Protein AF-J3M229-F1 (afdb_monomer)

Foldseek 3Di:
DLVQQVPAPDADEAEAEDEPDDDPVVVVCVVPSPHHYDYYYFHNDDPLRSVLVVLVVLQVVVPFDKDADDDPPKDAASVLRVQLRVDPFKAFAKEWEWEADPNRTDTWIWWFDADPVLAGQAIDTHDPDGDGLQDDPDDPPPADDSNRMMGGSLLLYPPRDLNQPCSVVSVVDDPVCSVHCSSSCNDSRSYRRTPSRDRDHRMYDYDDPPPVPPPPPPVPDDDDDDPPPPPPPPDDDDDDDDDDDDDDDDDDDD

Structure (mmCIF, N/CA/C/O backbone):
data_AF-J3M229-F1
#
_entry.id   AF-J3M229-F1
#
loop_
_atom_site.group_PDB
_atom_site.id
_atom_site.type_symbol
_atom_site.label_atom_id
_atom_site.label_alt_id
_atom_site.label_comp_id
_atom_site.label_asym_id
_atom_site.label_entity_id
_atom_site.label_seq_id
_atom_site.pdbx_PDB_ins_code
_atom_site.Cartn_x
_atom_site.Cartn_y
_atom_site.Cartn_z
_atom_site.occupancy
_atom_site.B_iso_or_equiv
_atom_site.auth_seq_id
_atom_site.auth_comp_id
_atom_site.auth_asym_id
_atom_site.auth_atom_id
_atom_site.pdbx_PDB_model_num
ATOM 1 N N . MET A 1 1 ? 13.102 -8.435 1.043 1.00 90.12 1 MET A N 1
ATOM 2 C CA . MET A 1 1 ? 11.646 -8.654 0.884 1.00 90.12 1 MET A CA 1
ATOM 3 C C . MET A 1 1 ? 11.196 -10.110 1.076 1.00 90.12 1 MET A C 1
ATOM 5 O O . MET A 1 1 ? 10.605 -10.397 2.105 1.00 90.12 1 MET A O 1
ATOM 9 N N . ALA A 1 2 ? 11.489 -11.054 0.165 1.00 93.06 2 ALA A N 1
ATOM 10 C CA . ALA A 1 2 ? 10.928 -12.424 0.205 1.00 93.06 2 ALA A CA 1
ATOM 11 C C . ALA A 1 2 ? 11.091 -13.170 1.549 1.00 93.06 2 ALA A C 1
ATOM 13 O O . ALA A 1 2 ? 10.186 -13.866 1.995 1.00 93.06 2 ALA A O 1
ATOM 14 N N . HIS A 1 3 ? 12.237 -13.011 2.221 1.00 93.62 3 HIS A N 1
ATOM 15 C CA . HIS A 1 3 ? 12.458 -13.596 3.547 1.00 93.62 3 HIS A CA 1
ATOM 16 C C . HIS A 1 3 ? 11.467 -13.080 4.596 1.00 93.62 3 HIS A C 1
ATOM 18 O O . HIS A 1 3 ? 10.939 -13.890 5.345 1.00 93.62 3 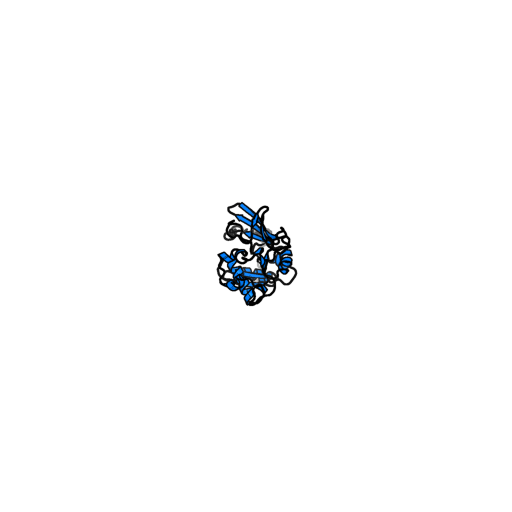HIS A O 1
ATOM 24 N N . THR A 1 4 ? 11.189 -11.776 4.613 1.00 93.31 4 THR A N 1
ATOM 25 C CA . THR A 1 4 ? 10.222 -11.145 5.519 1.00 93.31 4 THR A CA 1
ATOM 26 C C . THR A 1 4 ? 8.806 -11.637 5.247 1.00 93.31 4 THR A C 1
ATOM 28 O O . THR A 1 4 ? 8.103 -12.009 6.176 1.00 93.31 4 THR A O 1
ATOM 31 N N . LEU A 1 5 ? 8.402 -11.712 3.974 1.00 95.25 5 LEU A N 1
ATOM 32 C CA . LEU A 1 5 ? 7.045 -12.128 3.601 1.00 95.25 5 LEU A CA 1
ATOM 33 C C . LEU A 1 5 ? 6.732 -13.582 3.989 1.00 95.25 5 LEU A C 1
ATOM 35 O O . LEU A 1 5 ? 5.580 -13.910 4.236 1.00 95.25 5 LEU A O 1
ATOM 39 N N . ARG A 1 6 ? 7.748 -14.449 4.092 1.00 94.81 6 ARG A N 1
ATOM 40 C CA . ARG A 1 6 ? 7.579 -15.827 4.588 1.00 94.81 6 ARG A CA 1
ATOM 41 C C . ARG A 1 6 ? 7.288 -15.922 6.084 1.00 94.81 6 ARG A C 1
ATOM 43 O O . ARG A 1 6 ? 6.893 -16.989 6.536 1.00 94.81 6 ARG A O 1
ATOM 50 N N . LEU A 1 7 ? 7.544 -14.854 6.836 1.00 95.69 7 LEU A N 1
ATOM 51 C CA . LEU A 1 7 ? 7.271 -14.785 8.272 1.00 95.69 7 LEU A CA 1
ATOM 52 C C . LEU A 1 7 ? 5.855 -14.281 8.569 1.00 95.69 7 LEU A C 1
ATOM 54 O O . LEU A 1 7 ? 5.477 -14.227 9.731 1.00 95.69 7 LEU A O 1
ATOM 58 N N . VAL A 1 8 ? 5.101 -13.866 7.548 1.00 94.88 8 VAL A N 1
ATOM 59 C CA . VAL A 1 8 ? 3.722 -13.410 7.723 1.00 94.88 8 VAL A CA 1
ATOM 60 C C . VAL A 1 8 ? 2.829 -14.618 7.965 1.00 94.88 8 VAL A C 1
ATOM 62 O O . VAL A 1 8 ? 2.809 -15.556 7.165 1.00 94.88 8 VAL A O 1
ATOM 65 N N . ASP A 1 9 ? 2.071 -14.573 9.055 1.00 89.88 9 ASP A N 1
ATOM 66 C CA . ASP A 1 9 ? 1.098 -15.602 9.380 1.00 89.88 9 ASP A CA 1
ATOM 67 C C . ASP A 1 9 ? -0.144 -15.450 8.488 1.00 89.88 9 ASP A C 1
ATOM 69 O O . ASP A 1 9 ? -0.829 -14.430 8.494 1.00 89.88 9 ASP A O 1
ATOM 73 N N . GLY A 1 10 ? -0.446 -16.484 7.700 1.00 89.44 10 GLY A N 1
ATOM 74 C CA . GLY A 1 10 ? -1.636 -16.537 6.848 1.00 89.44 10 GLY A CA 1
ATOM 75 C C . GLY A 1 10 ? -1.353 -16.528 5.340 1.00 89.44 10 GLY A C 1
ATOM 76 O O . GLY A 1 10 ? -0.204 -16.560 4.898 1.00 89.44 10 GLY A O 1
ATOM 77 N N . PRO A 1 11 ? -2.412 -16.567 4.510 1.00 93.19 11 PRO A N 1
ATOM 78 C CA . PRO A 1 11 ? -2.270 -16.609 3.061 1.00 93.19 11 PRO A CA 1
ATOM 79 C C . PRO A 1 11 ? -1.771 -15.263 2.521 1.00 93.19 11 PRO A C 1
ATOM 81 O O . PRO A 1 11 ? -2.469 -14.255 2.589 1.00 93.19 11 PRO A O 1
ATOM 84 N N . LEU A 1 12 ? -0.580 -15.268 1.920 1.00 95.62 12 LEU A N 1
ATOM 85 C CA . LEU A 1 12 ? 0.031 -14.100 1.288 1.00 95.62 12 LEU A CA 1
ATOM 86 C C . LEU A 1 12 ? 0.306 -14.371 -0.193 1.00 95.62 12 LEU A C 1
ATOM 88 O O . LEU A 1 12 ? 0.830 -15.427 -0.551 1.00 95.62 12 LEU A O 1
ATOM 92 N N . THR A 1 13 ? -0.026 -13.401 -1.049 1.00 96.75 13 THR A N 1
ATOM 93 C CA . THR A 1 13 ? 0.339 -13.403 -2.473 1.00 96.75 13 THR A CA 1
ATOM 94 C C . THR A 1 13 ? 1.250 -12.221 -2.763 1.00 96.75 13 THR A C 1
ATOM 96 O O . THR A 1 13 ? 0.851 -11.069 -2.606 1.00 96.75 13 THR A O 1
ATOM 99 N N . TRP A 1 14 ? 2.474 -12.498 -3.205 1.00 96.75 14 TRP A N 1
ATOM 100 C CA . TRP A 1 14 ? 3.437 -11.469 -3.571 1.00 96.75 14 TRP A CA 1
ATOM 101 C C . TRP A 1 14 ? 3.239 -11.042 -5.029 1.00 96.75 14 TRP A C 1
ATOM 103 O O . TRP A 1 14 ? 3.558 -11.781 -5.959 1.00 96.75 14 TRP A O 1
ATOM 113 N N . ILE A 1 15 ? 2.685 -9.851 -5.240 1.00 97.12 15 ILE A N 1
ATOM 114 C CA . ILE A 1 15 ? 2.505 -9.286 -6.580 1.00 97.12 15 ILE A CA 1
ATOM 115 C C . ILE A 1 15 ? 3.758 -8.483 -6.929 1.00 97.12 15 ILE A C 1
ATOM 117 O O . ILE A 1 15 ? 4.052 -7.480 -6.282 1.00 97.12 15 ILE A O 1
ATOM 121 N N . VAL A 1 16 ? 4.494 -8.929 -7.945 1.00 96.25 16 VAL A N 1
ATOM 122 C CA . VAL A 1 16 ? 5.703 -8.259 -8.439 1.00 96.25 16 VAL A CA 1
ATOM 123 C C . VAL A 1 16 ? 5.430 -7.721 -9.833 1.00 96.25 16 VAL A C 1
ATOM 125 O O . VAL A 1 16 ? 5.070 -8.481 -10.737 1.00 96.25 16 VAL A O 1
ATOM 128 N N . VAL A 1 17 ? 5.599 -6.408 -9.990 1.00 95.38 17 VAL A N 1
ATOM 129 C CA . VAL A 1 17 ? 5.393 -5.697 -11.254 1.00 95.38 17 VAL A CA 1
ATOM 130 C C . VAL A 1 17 ? 6.734 -5.220 -11.781 1.00 95.38 17 VAL A C 1
ATOM 132 O O . VAL A 1 17 ? 7.376 -4.390 -11.146 1.00 95.38 17 VAL A O 1
ATOM 135 N N . GLU A 1 18 ? 7.141 -5.731 -12.937 1.00 93.62 18 GLU A N 1
ATOM 136 C CA . GLU A 1 18 ? 8.303 -5.214 -13.663 1.00 93.62 18 GLU A CA 1
ATOM 137 C C . GLU A 1 18 ? 7.854 -4.249 -14.766 1.00 93.62 18 GLU A C 1
ATOM 139 O O . GLU A 1 18 ? 6.810 -4.489 -15.382 1.00 93.62 18 GLU A O 1
ATOM 144 N N . PRO A 1 19 ? 8.603 -3.168 -15.038 1.00 92.88 19 PRO A N 1
ATOM 145 C CA . PRO A 1 19 ? 8.343 -2.324 -16.196 1.00 92.88 19 PRO A CA 1
ATOM 146 C C . PRO A 1 19 ? 8.620 -3.099 -17.490 1.00 92.88 19 PRO A C 1
ATOM 148 O O . PRO A 1 19 ? 9.564 -3.882 -17.557 1.00 92.88 19 PRO A O 1
ATOM 151 N N . GLU A 1 20 ? 7.797 -2.859 -18.512 1.00 91.38 20 GLU A N 1
ATOM 152 C CA . GLU A 1 20 ? 7.882 -3.407 -19.877 1.00 91.38 20 GLU A CA 1
ATOM 153 C C . GLU A 1 20 ? 7.673 -4.917 -20.007 1.00 91.38 20 GLU A C 1
ATOM 155 O O . GLU A 1 20 ? 6.753 -5.371 -20.693 1.00 91.38 20 GLU A O 1
ATOM 160 N N . HIS A 1 21 ? 8.537 -5.711 -19.381 1.00 92.75 21 HIS A N 1
ATOM 161 C CA . HIS A 1 21 ? 8.602 -7.151 -19.568 1.00 92.75 21 HIS A CA 1
ATOM 162 C C . HIS A 1 21 ? 9.102 -7.874 -18.315 1.00 92.75 21 HIS A C 1
ATOM 164 O O . HIS A 1 21 ? 9.844 -7.335 -17.498 1.00 92.75 21 HIS A O 1
ATOM 170 N N . ARG A 1 22 ? 8.736 -9.152 -18.200 1.00 95.31 22 ARG A N 1
ATOM 171 C CA . ARG A 1 22 ? 9.220 -10.037 -17.134 1.00 95.31 22 ARG A CA 1
ATOM 172 C C . ARG A 1 22 ? 10.661 -10.455 -17.413 1.00 95.31 22 ARG A C 1
ATOM 174 O O . ARG A 1 22 ? 10.928 -10.977 -18.495 1.00 95.31 22 ARG A O 1
ATOM 181 N N . THR A 1 23 ? 11.557 -10.288 -16.447 1.00 95.25 23 THR A N 1
ATOM 182 C CA . THR A 1 23 ? 12.953 -10.725 -16.574 1.00 95.25 23 THR A CA 1
ATOM 183 C C . THR A 1 23 ? 13.173 -12.112 -15.974 1.00 95.25 23 THR A C 1
ATOM 185 O O . THR A 1 23 ? 12.558 -12.497 -14.972 1.00 95.25 23 THR A O 1
ATOM 188 N N . ASP A 1 24 ? 14.114 -12.865 -16.551 1.00 96.06 24 ASP A N 1
ATOM 189 C CA . ASP A 1 24 ? 14.523 -14.173 -16.023 1.00 96.06 24 ASP A CA 1
ATOM 190 C C . ASP A 1 24 ? 15.131 -14.058 -14.619 1.00 96.06 24 ASP A C 1
ATOM 192 O O . ASP A 1 24 ? 14.981 -14.960 -13.794 1.00 96.06 24 ASP A O 1
ATOM 196 N N . ALA A 1 25 ? 15.794 -12.935 -14.320 1.00 94.56 25 ALA A N 1
ATOM 197 C CA . ALA A 1 25 ? 16.384 -12.676 -13.012 1.00 94.56 25 ALA A CA 1
ATOM 198 C C . ALA A 1 25 ? 15.309 -12.610 -11.916 1.00 94.56 25 ALA A C 1
ATOM 200 O O . ALA A 1 25 ? 15.405 -13.326 -10.912 1.00 94.56 25 ALA A O 1
ATOM 201 N N . VAL A 1 26 ? 14.256 -11.814 -12.128 1.00 94.56 26 VAL A N 1
ATOM 202 C CA . VAL A 1 26 ? 13.138 -11.699 -11.181 1.00 94.56 26 VAL A CA 1
ATOM 203 C C . VAL A 1 26 ? 12.339 -12.999 -11.122 1.00 94.56 26 VAL A C 1
ATOM 205 O O . VAL A 1 26 ? 12.050 -13.483 -10.025 1.00 94.56 26 VAL A O 1
ATOM 208 N N . ALA A 1 27 ? 12.073 -13.646 -12.262 1.00 96.06 27 ALA A N 1
ATOM 209 C CA . ALA A 1 27 ? 11.403 -14.950 -12.296 1.00 96.06 27 ALA A CA 1
ATOM 210 C C . ALA A 1 27 ? 12.176 -16.031 -11.507 1.00 96.06 27 ALA A C 1
ATOM 212 O O . ALA A 1 27 ? 11.588 -16.839 -10.776 1.00 96.06 27 ALA A O 1
ATOM 213 N N . ALA A 1 28 ? 13.509 -16.025 -11.584 1.00 96.25 28 ALA A N 1
ATOM 214 C CA . ALA A 1 28 ? 14.362 -16.933 -10.824 1.00 96.25 28 ALA A CA 1
ATOM 215 C C . ALA A 1 28 ? 14.324 -16.650 -9.310 1.00 96.25 28 ALA A C 1
ATOM 217 O O . ALA A 1 28 ? 14.376 -17.584 -8.509 1.00 96.25 28 ALA A O 1
ATOM 218 N N . VAL A 1 29 ? 14.216 -15.385 -8.890 1.00 95.56 29 VAL A N 1
ATOM 219 C CA . VAL A 1 29 ? 14.027 -15.032 -7.470 1.00 95.56 29 VAL A CA 1
ATOM 220 C C . VAL A 1 29 ? 12.650 -15.480 -6.979 1.00 95.56 29 VAL A C 1
ATOM 222 O O . VAL A 1 29 ? 12.562 -16.141 -5.943 1.00 95.56 29 VAL A O 1
ATOM 225 N N . LEU A 1 30 ? 11.593 -15.182 -7.737 1.00 96.69 30 LEU A N 1
ATOM 226 C CA . LEU A 1 30 ? 10.213 -15.540 -7.404 1.00 96.69 30 LEU A CA 1
ATOM 227 C C . LEU A 1 30 ? 10.028 -17.056 -7.276 1.00 96.69 30 LEU A C 1
ATOM 229 O O . LEU A 1 30 ? 9.513 -17.528 -6.263 1.00 96.69 30 LEU A O 1
ATOM 233 N N . SER A 1 31 ? 10.535 -17.833 -8.235 1.00 96.00 31 SER A N 1
ATOM 234 C CA . SER A 1 31 ? 10.449 -19.303 -8.211 1.00 96.00 31 SER A CA 1
ATOM 235 C C . SER A 1 31 ? 11.159 -19.949 -7.014 1.00 96.00 31 SER A C 1
ATOM 237 O O . SER A 1 31 ? 10.725 -20.995 -6.535 1.00 96.00 31 SER A O 1
ATOM 239 N N . ARG A 1 32 ? 12.215 -19.320 -6.482 1.00 96.12 32 ARG A N 1
ATOM 240 C CA . ARG A 1 32 ? 12.939 -19.785 -5.282 1.00 96.12 32 ARG A CA 1
ATOM 241 C C . ARG A 1 32 ? 12.418 -19.183 -3.975 1.00 96.12 32 ARG A C 1
ATOM 243 O O . ARG A 1 32 ? 12.917 -19.533 -2.906 1.00 96.12 32 ARG A O 1
ATOM 250 N N . SER A 1 33 ? 11.449 -18.270 -4.040 1.00 94.69 33 SER A N 1
ATOM 251 C CA . SER A 1 33 ? 10.963 -17.531 -2.870 1.00 94.69 33 SER A CA 1
ATOM 252 C C . SER A 1 33 ? 10.112 -18.373 -1.919 1.00 94.69 33 SER A C 1
ATOM 254 O O . SER A 1 33 ? 9.964 -17.980 -0.766 1.00 94.69 33 SER A O 1
ATOM 256 N N . SER A 1 34 ? 9.567 -19.500 -2.403 1.00 93.31 34 SER A N 1
ATOM 257 C CA . SER A 1 34 ? 8.569 -20.337 -1.718 1.00 93.31 34 SER A CA 1
ATOM 258 C C . SER A 1 34 ? 7.301 -19.593 -1.262 1.00 93.31 34 SER A C 1
ATOM 260 O O . SER A 1 34 ? 6.588 -20.064 -0.381 1.00 93.31 34 SER A O 1
ATOM 262 N N . LEU A 1 35 ? 6.998 -18.455 -1.895 1.00 95.75 35 LEU A N 1
ATOM 263 C CA . LEU A 1 35 ? 5.765 -17.688 -1.723 1.00 95.75 35 LEU A CA 1
ATOM 264 C C . LEU A 1 35 ? 4.811 -17.948 -2.893 1.00 95.75 35 LEU A C 1
ATOM 266 O O . LEU A 1 35 ? 5.256 -18.224 -4.008 1.00 95.75 35 LEU A O 1
ATOM 270 N N . ASN A 1 36 ? 3.506 -17.780 -2.672 1.00 96.25 36 ASN A N 1
ATOM 271 C CA . ASN A 1 36 ? 2.592 -17.566 -3.793 1.00 96.25 36 ASN A CA 1
ATOM 272 C C . ASN A 1 36 ? 2.902 -16.195 -4.392 1.00 96.25 36 ASN A C 1
ATOM 274 O O . ASN A 1 36 ? 3.044 -15.220 -3.653 1.00 96.25 36 ASN A O 1
ATOM 278 N N . PHE A 1 37 ? 3.007 -16.105 -5.714 1.00 97.06 37 PHE A N 1
ATOM 279 C CA . PHE A 1 37 ? 3.318 -14.845 -6.375 1.00 97.06 37 PHE A CA 1
ATOM 280 C C . PHE A 1 37 ? 2.531 -14.662 -7.667 1.00 97.06 37 PHE A C 1
ATOM 282 O O . PHE A 1 37 ? 2.162 -15.622 -8.342 1.00 97.06 37 PHE A O 1
ATOM 289 N N . VAL A 1 38 ? 2.320 -13.399 -8.022 1.00 96.56 38 VAL A N 1
ATOM 290 C CA . VAL A 1 38 ? 1.812 -12.977 -9.325 1.00 96.56 38 VAL A CA 1
ATOM 291 C C . VAL A 1 38 ? 2.876 -12.086 -9.940 1.00 96.56 38 VAL A C 1
ATOM 293 O O . VAL A 1 38 ? 3.158 -10.999 -9.446 1.00 96.56 38 VAL A O 1
ATOM 296 N N . HIS A 1 39 ? 3.493 -12.568 -11.012 1.00 96.81 39 HIS A N 1
ATOM 297 C CA . HIS A 1 39 ? 4.496 -11.817 -11.754 1.00 96.81 39 HIS A CA 1
ATOM 298 C C . HIS A 1 39 ? 3.811 -11.120 -12.925 1.00 96.81 39 HIS A C 1
ATOM 300 O O . HIS A 1 39 ? 3.262 -11.796 -13.794 1.00 96.81 39 HIS A O 1
ATOM 306 N N . ILE A 1 40 ? 3.801 -9.793 -12.977 1.00 95.50 40 ILE A N 1
ATOM 307 C CA . ILE A 1 40 ? 3.154 -9.021 -14.050 1.00 95.50 40 ILE A CA 1
ATOM 308 C C . ILE A 1 40 ? 4.142 -8.059 -14.704 1.00 95.50 40 ILE A C 1
ATOM 310 O O . ILE A 1 40 ? 5.017 -7.509 -14.046 1.00 95.50 40 ILE A O 1
ATOM 314 N N . ALA A 1 41 ? 4.008 -7.905 -16.019 1.00 94.31 41 ALA A N 1
ATOM 315 C CA . ALA A 1 41 ? 4.705 -6.874 -16.775 1.00 94.31 41 ALA A CA 1
ATOM 316 C C . ALA A 1 41 ? 3.771 -5.668 -16.890 1.00 94.31 41 ALA A C 1
ATOM 318 O O . ALA A 1 41 ? 2.633 -5.813 -17.341 1.00 94.31 41 ALA A O 1
ATOM 319 N N . GLY A 1 42 ? 4.242 -4.514 -16.435 1.00 89.19 42 GLY A N 1
ATOM 320 C CA . GLY A 1 42 ? 3.535 -3.246 -16.495 1.00 89.19 42 GLY A CA 1
ATOM 321 C C . GLY A 1 42 ? 4.010 -2.363 -17.652 1.00 89.19 42 GLY A C 1
ATOM 322 O O . GLY A 1 42 ? 4.927 -2.719 -18.389 1.00 89.19 42 GLY A O 1
ATOM 323 N N . PRO A 1 43 ? 3.391 -1.188 -17.829 1.00 86.44 43 PRO A N 1
ATOM 324 C CA . PRO A 1 43 ? 3.847 -0.205 -18.808 1.00 86.44 43 PRO A CA 1
ATOM 325 C C . PRO A 1 43 ? 5.244 0.336 -18.460 1.00 86.44 43 PRO A C 1
ATOM 327 O O . PRO A 1 43 ? 5.560 0.480 -17.278 1.00 86.44 43 PRO A O 1
ATOM 330 N N . GLU A 1 44 ? 6.038 0.701 -19.474 1.00 79.25 44 GLU A N 1
ATOM 331 C CA . GLU A 1 44 ? 7.256 1.513 -19.307 1.00 79.25 44 GLU A CA 1
ATOM 332 C C . GLU A 1 44 ? 6.864 2.835 -18.635 1.00 79.25 44 GLU A C 1
ATOM 334 O O . GLU A 1 44 ? 6.222 3.695 -19.244 1.00 79.25 44 GLU A O 1
ATOM 339 N N . SER A 1 45 ? 7.083 2.941 -17.325 1.00 74.44 45 SER A N 1
ATOM 340 C CA . SER A 1 45 ? 6.593 4.070 -16.537 1.00 74.44 45 SER A CA 1
ATOM 341 C C . SER A 1 45 ? 7.167 4.082 -15.124 1.00 74.44 45 SER A C 1
ATOM 343 O O . SER A 1 45 ? 7.809 3.129 -14.684 1.00 74.44 45 SER A O 1
ATOM 345 N N . SER A 1 46 ? 6.908 5.175 -14.407 1.00 84.06 46 SER A N 1
ATOM 346 C CA . SER A 1 46 ? 7.273 5.353 -13.003 1.00 84.06 46 SER A CA 1
ATOM 347 C C . SER A 1 46 ? 6.726 4.245 -12.087 1.00 84.06 46 SER A C 1
ATOM 349 O O . SER A 1 46 ? 5.685 3.635 -12.352 1.00 84.06 46 SER A O 1
ATOM 351 N N . THR A 1 47 ? 7.366 4.044 -10.929 1.00 85.50 47 THR A N 1
ATOM 352 C CA . THR A 1 47 ? 6.892 3.120 -9.878 1.00 85.50 47 THR A CA 1
ATOM 353 C C . THR A 1 47 ? 5.435 3.391 -9.490 1.00 85.50 47 THR A C 1
ATOM 355 O O . THR A 1 47 ? 4.659 2.463 -9.272 1.00 85.50 47 THR A O 1
ATOM 358 N N . ALA A 1 48 ? 5.027 4.663 -9.477 1.00 84.50 48 ALA A N 1
ATOM 359 C CA . ALA A 1 48 ? 3.650 5.085 -9.238 1.00 84.50 48 ALA A CA 1
ATOM 360 C C . ALA A 1 48 ? 2.652 4.435 -10.216 1.00 84.50 48 ALA A C 1
ATOM 362 O O . ALA A 1 48 ? 1.617 3.901 -9.805 1.00 84.50 48 ALA A O 1
ATOM 363 N N . ARG A 1 49 ? 2.988 4.385 -11.507 1.00 85.75 49 ARG A N 1
ATOM 364 C CA . ARG A 1 49 ? 2.155 3.731 -12.525 1.00 85.75 49 ARG A CA 1
ATOM 365 C C . ARG A 1 49 ? 2.170 2.222 -12.452 1.00 85.75 49 ARG A C 1
ATOM 367 O O . ARG A 1 49 ? 1.128 1.614 -12.700 1.00 85.75 49 ARG A O 1
ATOM 374 N N . LEU A 1 50 ? 3.293 1.620 -12.072 1.00 91.19 50 LEU A N 1
ATOM 375 C CA . LEU A 1 50 ? 3.347 0.183 -11.806 1.00 91.19 50 LEU A CA 1
ATOM 376 C C . LEU A 1 50 ? 2.406 -0.195 -10.650 1.00 91.19 50 LEU A C 1
ATOM 378 O O . LEU A 1 50 ? 1.667 -1.174 -10.771 1.00 91.19 50 LEU A O 1
ATOM 382 N N . ARG A 1 51 ? 2.326 0.626 -9.588 1.00 91.88 51 ARG A N 1
ATOM 383 C CA . ARG A 1 51 ? 1.345 0.439 -8.497 1.00 91.88 51 ARG A CA 1
ATOM 384 C C . ARG A 1 51 ? -0.096 0.539 -9.001 1.00 91.88 51 ARG A C 1
ATOM 386 O O . ARG A 1 51 ? -0.908 -0.332 -8.694 1.00 91.88 51 ARG A O 1
ATOM 393 N N . MET A 1 52 ? -0.419 1.544 -9.820 1.00 91.88 52 MET A N 1
ATOM 394 C CA . MET A 1 52 ? -1.767 1.665 -10.405 1.00 91.88 52 MET A CA 1
ATOM 395 C C . MET A 1 52 ? -2.097 0.488 -11.326 1.00 91.88 52 MET A C 1
ATOM 397 O O . MET A 1 52 ? -3.212 -0.033 -11.300 1.00 91.88 52 MET A O 1
ATOM 401 N N . HIS A 1 53 ? -1.124 0.024 -12.110 1.00 92.94 53 HIS A N 1
ATOM 402 C CA . HIS A 1 53 ? -1.273 -1.160 -12.948 1.00 92.94 53 HIS A CA 1
ATOM 403 C C . HIS A 1 53 ? -1.560 -2.417 -12.111 1.00 92.94 53 HIS A C 1
ATOM 405 O O . HIS A 1 53 ? -2.486 -3.159 -12.443 1.00 92.94 53 HIS A O 1
ATOM 411 N N . ALA A 1 54 ? -0.863 -2.606 -10.985 1.00 95.06 54 ALA A N 1
ATOM 412 C CA . ALA A 1 54 ? -1.145 -3.694 -10.048 1.00 95.06 54 ALA A CA 1
ATOM 413 C C . ALA A 1 54 ? -2.589 -3.641 -9.524 1.00 95.06 54 ALA A C 1
ATOM 415 O O . ALA A 1 54 ? -3.299 -4.644 -9.574 1.00 95.06 54 ALA A O 1
ATOM 416 N N . LEU A 1 55 ? -3.059 -2.468 -9.084 1.00 94.75 55 LEU A N 1
ATOM 417 C CA . LEU A 1 55 ? -4.430 -2.293 -8.588 1.00 94.75 55 LEU A CA 1
ATOM 418 C C . LEU A 1 55 ? -5.488 -2.589 -9.659 1.00 94.75 55 LEU A C 1
ATOM 420 O O . LEU A 1 55 ? -6.524 -3.187 -9.358 1.00 94.75 55 LEU A O 1
ATOM 424 N N . ARG A 1 56 ? -5.226 -2.224 -10.920 1.00 92.94 56 ARG A N 1
ATOM 425 C CA . ARG A 1 56 ? -6.105 -2.565 -12.052 1.00 92.94 56 ARG A CA 1
ATOM 426 C C . ARG A 1 56 ? -6.172 -4.073 -12.280 1.00 92.94 56 ARG A C 1
ATOM 428 O O . ARG A 1 56 ? -7.265 -4.590 -12.508 1.00 92.94 56 ARG A O 1
ATOM 435 N N . GLU A 1 57 ? -5.046 -4.778 -12.192 1.00 94.44 57 GLU A N 1
ATOM 436 C CA . GLU A 1 57 ? -5.011 -6.240 -12.326 1.00 94.44 57 GLU A CA 1
ATOM 437 C C . GLU A 1 57 ? -5.702 -6.945 -11.147 1.00 94.44 57 GLU A C 1
ATOM 439 O O . GLU A 1 57 ? -6.508 -7.848 -11.377 1.00 94.44 57 GLU A O 1
ATOM 444 N N . ILE A 1 58 ? -5.510 -6.465 -9.911 1.00 95.56 58 ILE A N 1
ATOM 445 C CA . ILE A 1 58 ? -6.241 -6.927 -8.713 1.00 95.56 58 ILE A CA 1
ATOM 446 C C . ILE A 1 58 ? -7.754 -6.772 -8.913 1.00 95.56 58 ILE A C 1
ATOM 448 O O . ILE A 1 58 ? -8.512 -7.726 -8.710 1.00 95.56 58 ILE A O 1
ATOM 452 N N . ARG A 1 59 ? -8.199 -5.594 -9.379 1.00 93.62 59 ARG A N 1
ATOM 453 C CA . ARG A 1 59 ? -9.609 -5.307 -9.694 1.00 93.62 59 ARG A CA 1
ATOM 454 C C . ARG A 1 59 ? -10.152 -6.251 -10.765 1.00 93.62 59 ARG A C 1
ATOM 456 O O . ARG A 1 59 ? -11.222 -6.832 -10.594 1.00 93.62 59 ARG A O 1
ATOM 463 N N . LYS A 1 60 ? -9.424 -6.402 -11.871 1.00 93.44 60 LYS A N 1
ATOM 464 C CA . LYS A 1 60 ? -9.817 -7.223 -13.026 1.00 93.44 60 LYS A CA 1
ATOM 465 C C . LYS A 1 60 ? -9.964 -8.697 -12.660 1.00 93.44 60 LYS A C 1
ATOM 467 O O . LYS A 1 60 ? -10.909 -9.342 -13.106 1.00 93.44 60 LYS A O 1
ATOM 472 N N . GLN A 1 61 ? -9.053 -9.213 -11.841 1.00 94.06 61 GLN A N 1
ATOM 473 C CA . GLN A 1 61 ? -9.062 -10.603 -11.387 1.00 94.06 61 GLN A CA 1
ATOM 474 C C . GLN A 1 61 ? -9.986 -10.830 -10.181 1.00 94.06 61 GLN A C 1
ATOM 476 O O . GLN A 1 61 ? -10.167 -11.974 -9.774 1.00 94.06 61 GLN A O 1
ATOM 481 N N . LYS A 1 62 ? -10.589 -9.763 -9.629 1.00 93.94 62 LYS A N 1
ATOM 482 C CA . LYS A 1 62 ? -11.393 -9.786 -8.396 1.00 93.94 62 LYS A CA 1
ATOM 483 C C . LYS A 1 62 ? -10.672 -10.505 -7.258 1.00 93.94 62 LYS A C 1
ATOM 485 O O . LYS A 1 62 ? -11.251 -11.344 -6.570 1.00 93.94 62 LYS A O 1
ATOM 490 N N . MET A 1 63 ? -9.390 -10.193 -7.093 1.00 95.25 63 MET A N 1
ATOM 491 C CA . MET A 1 63 ? -8.617 -10.732 -5.981 1.00 95.25 63 MET A CA 1
ATOM 492 C C . MET A 1 63 ? -9.208 -10.215 -4.668 1.00 95.25 63 MET A C 1
ATOM 494 O O . MET A 1 63 ? -9.628 -9.058 -4.590 1.00 95.25 63 MET A O 1
ATOM 498 N N . ASP A 1 64 ? -9.251 -11.090 -3.668 1.00 94.50 64 ASP A N 1
ATOM 499 C CA . ASP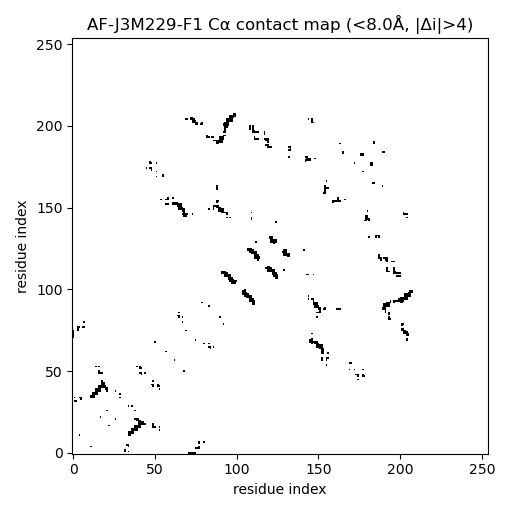 A 1 64 ? -9.764 -10.798 -2.333 1.00 94.50 64 ASP A CA 1
ATOM 500 C C . ASP A 1 64 ? -8.613 -10.689 -1.324 1.00 94.50 64 ASP A C 1
ATOM 502 O O . ASP A 1 64 ? -7.559 -11.305 -1.504 1.00 94.50 64 ASP A O 1
ATOM 506 N N . GLY A 1 65 ? -8.825 -9.902 -0.271 1.00 94.88 65 GLY A N 1
ATOM 507 C CA . GLY A 1 65 ? -7.846 -9.622 0.776 1.00 94.88 65 GLY A CA 1
ATOM 508 C C . GLY A 1 65 ? -7.438 -8.151 0.857 1.00 94.88 65 GLY A C 1
ATOM 509 O O . GLY A 1 65 ? -8.147 -7.250 0.405 1.00 94.88 65 GLY A O 1
ATOM 510 N N . VAL A 1 66 ? -6.276 -7.909 1.462 1.00 96.50 66 VAL A N 1
ATOM 511 C CA . VAL A 1 66 ? -5.749 -6.565 1.723 1.00 96.50 66 VAL A CA 1
ATOM 512 C C . VAL A 1 66 ? -4.456 -6.336 0.948 1.00 96.50 66 VAL A C 1
ATOM 514 O O . VAL A 1 66 ? -3.579 -7.197 0.901 1.00 96.50 66 VAL A O 1
ATOM 517 N N . VAL A 1 67 ? -4.342 -5.157 0.342 1.00 96.94 67 VAL A N 1
ATOM 518 C CA . VAL A 1 67 ? -3.186 -4.705 -0.429 1.00 96.94 67 VAL A CA 1
ATOM 519 C C . VAL A 1 67 ? -2.310 -3.823 0.452 1.00 96.94 67 VAL A C 1
ATOM 521 O O . VAL A 1 67 ? -2.744 -2.765 0.911 1.00 96.94 67 VAL A O 1
ATOM 524 N N . VAL A 1 68 ? -1.067 -4.259 0.644 1.00 96.44 68 VAL A N 1
ATOM 525 C CA . VAL A 1 68 ? 0.019 -3.492 1.264 1.00 96.44 68 VAL A CA 1
ATOM 526 C C . VAL A 1 68 ? 1.033 -3.169 0.172 1.00 96.44 68 VAL A C 1
ATOM 528 O O . VAL A 1 68 ? 1.462 -4.069 -0.553 1.00 96.44 68 VAL A O 1
ATOM 531 N N . PHE A 1 69 ? 1.412 -1.900 0.036 1.00 95.38 69 PHE A N 1
ATOM 532 C CA . PHE A 1 69 ? 2.429 -1.492 -0.933 1.00 95.38 69 PHE A CA 1
ATOM 533 C C . PHE A 1 69 ? 3.812 -1.556 -0.296 1.00 95.38 69 PHE A C 1
ATOM 535 O O . PHE A 1 69 ? 4.006 -1.143 0.843 1.00 95.38 69 PHE A O 1
ATOM 542 N N . ALA A 1 70 ? 4.782 -2.061 -1.045 1.00 93.00 70 ALA A N 1
ATOM 543 C CA . ALA A 1 70 ? 6.166 -2.103 -0.615 1.00 93.00 70 ALA A CA 1
ATOM 544 C C . ALA A 1 70 ? 7.069 -1.946 -1.831 1.00 93.00 70 ALA A C 1
ATOM 546 O O . ALA A 1 70 ? 6.886 -2.635 -2.837 1.00 93.00 70 ALA A O 1
ATOM 547 N N . ASP A 1 71 ? 8.045 -1.058 -1.709 1.00 87.25 71 ASP A N 1
ATOM 548 C CA . ASP A 1 71 ? 9.082 -0.890 -2.715 1.00 87.25 71 ASP A CA 1
ATOM 549 C C . ASP A 1 71 ? 10.184 -1.929 -2.502 1.00 87.25 71 ASP A C 1
ATOM 551 O O . ASP A 1 71 ? 10.247 -2.602 -1.468 1.00 87.25 71 ASP A O 1
ATOM 555 N N . GLU A 1 72 ? 11.065 -2.083 -3.488 1.00 83.31 72 GLU A N 1
ATOM 556 C CA . GLU A 1 72 ? 12.118 -3.106 -3.468 1.00 83.31 72 GLU A CA 1
ATOM 557 C C . GLU A 1 72 ? 12.992 -3.034 -2.203 1.00 83.31 72 GLU A C 1
ATOM 559 O O . GLU A 1 72 ? 13.357 -4.062 -1.622 1.00 83.31 72 GLU A O 1
ATOM 564 N N . ASN A 1 73 ? 13.269 -1.812 -1.750 1.00 83.94 73 ASN A N 1
ATOM 565 C CA . ASN A 1 73 ? 14.107 -1.488 -0.601 1.00 83.94 73 ASN A CA 1
ATOM 566 C C . ASN A 1 73 ? 13.317 -1.254 0.702 1.00 83.94 73 ASN A C 1
ATOM 568 O O . ASN A 1 73 ? 13.914 -0.898 1.718 1.00 83.94 73 ASN A O 1
ATOM 572 N N . SER A 1 74 ? 11.995 -1.456 0.701 1.00 89.62 74 SER A N 1
ATOM 573 C CA . SER A 1 74 ? 11.182 -1.256 1.902 1.00 89.62 74 SER A CA 1
ATOM 574 C C . SER A 1 74 ? 11.490 -2.299 2.979 1.00 89.62 74 SER A C 1
ATOM 576 O O . SER A 1 74 ? 11.658 -3.494 2.703 1.00 89.62 74 SER A O 1
ATOM 578 N N . ILE A 1 75 ? 11.501 -1.856 4.235 1.00 92.06 75 ILE A N 1
ATOM 579 C CA . ILE A 1 75 ? 11.607 -2.725 5.412 1.00 92.06 75 ILE A CA 1
ATOM 580 C C . ILE A 1 75 ? 10.211 -2.845 6.015 1.00 92.06 75 ILE A C 1
ATOM 582 O O . ILE A 1 75 ? 9.604 -1.837 6.360 1.00 92.06 75 ILE A O 1
ATOM 586 N N . LEU A 1 76 ? 9.692 -4.065 6.151 1.00 94.06 76 LEU A N 1
ATOM 587 C CA . LEU A 1 76 ? 8.340 -4.311 6.659 1.00 94.06 76 LEU A CA 1
ATOM 588 C C . LEU A 1 76 ? 8.401 -5.062 7.985 1.00 94.06 76 LEU A C 1
ATOM 590 O O . LEU A 1 76 ? 9.134 -6.047 8.109 1.00 94.06 76 LEU A O 1
ATOM 594 N N . ARG A 1 77 ? 7.600 -4.624 8.955 1.00 95.00 77 ARG A N 1
ATOM 595 C CA . ARG A 1 77 ? 7.311 -5.397 10.163 1.00 95.00 77 ARG A CA 1
ATOM 596 C C . ARG A 1 77 ? 6.196 -6.396 9.894 1.00 95.00 77 ARG A C 1
ATOM 598 O O . ARG A 1 77 ? 5.291 -6.104 9.120 1.00 95.00 77 ARG A O 1
ATOM 605 N N . THR A 1 78 ? 6.223 -7.558 10.539 1.00 94.69 78 THR A N 1
ATOM 606 C CA . THR A 1 78 ? 5.135 -8.539 10.395 1.00 94.69 78 THR A CA 1
ATOM 607 C C . THR A 1 78 ? 3.823 -8.006 10.973 1.00 94.69 78 THR A C 1
ATOM 609 O O . THR A 1 78 ? 2.770 -8.234 10.390 1.00 94.69 78 THR A O 1
ATOM 612 N N . GLU A 1 79 ? 3.891 -7.176 12.020 1.00 94.75 79 GLU A N 1
ATOM 613 C CA . GLU A 1 79 ? 2.720 -6.538 12.636 1.00 94.75 79 GLU A CA 1
ATOM 614 C C . GLU A 1 79 ? 1.972 -5.594 11.678 1.00 94.75 79 GLU A C 1
ATOM 616 O O . GLU A 1 79 ? 0.784 -5.339 11.863 1.00 94.75 79 GLU A O 1
ATOM 621 N N . LEU A 1 80 ? 2.634 -5.099 10.621 1.00 95.75 80 LEU A N 1
ATOM 622 C CA . LEU A 1 80 ? 1.971 -4.345 9.553 1.00 95.75 80 LEU A CA 1
ATOM 623 C C . LEU A 1 80 ? 0.834 -5.150 8.927 1.00 95.75 80 LEU A C 1
ATOM 625 O O . LEU A 1 80 ? -0.226 -4.599 8.644 1.00 95.75 80 LEU A O 1
ATOM 629 N N . PHE A 1 81 ? 1.062 -6.442 8.692 1.00 96.00 81 PHE A N 1
ATOM 630 C CA . PHE A 1 81 ? 0.098 -7.300 8.019 1.00 96.00 81 PHE A CA 1
ATOM 631 C C . PHE A 1 81 ? -1.105 -7.570 8.924 1.00 96.00 81 PHE A C 1
ATOM 633 O O . PHE A 1 81 ? -2.231 -7.522 8.435 1.00 96.00 81 PHE A O 1
ATOM 640 N N . ASP A 1 82 ? -0.888 -7.737 10.230 1.00 94.69 82 ASP A N 1
ATOM 641 C CA . ASP A 1 82 ? -1.958 -7.898 11.223 1.00 94.69 82 ASP A CA 1
ATOM 642 C C . ASP A 1 82 ? -2.832 -6.642 11.340 1.00 94.69 82 ASP A C 1
ATOM 644 O O . ASP A 1 82 ? -4.062 -6.725 11.387 1.00 94.69 82 ASP A O 1
ATOM 648 N N . GLU A 1 83 ? -2.211 -5.458 11.358 1.00 95.62 83 GLU A N 1
ATOM 649 C CA . GLU A 1 83 ? -2.937 -4.184 11.358 1.00 95.62 83 GLU A CA 1
ATOM 650 C C . GLU A 1 83 ? -3.685 -3.959 10.041 1.00 95.62 83 GLU A C 1
ATOM 652 O O . GLU A 1 83 ? -4.849 -3.553 10.056 1.00 95.62 83 GLU A O 1
ATOM 657 N N . ALA A 1 84 ? -3.056 -4.277 8.907 1.00 95.88 84 ALA A N 1
ATOM 658 C CA . ALA A 1 84 ? -3.648 -4.133 7.583 1.00 95.88 84 ALA A CA 1
ATOM 659 C C . ALA A 1 84 ? -4.944 -4.946 7.437 1.00 95.88 84 ALA A C 1
ATOM 661 O O . ALA A 1 84 ? -5.901 -4.443 6.853 1.00 95.88 84 ALA A O 1
ATOM 662 N N . GLN A 1 85 ? -5.033 -6.147 8.026 1.00 95.25 85 GLN A N 1
ATOM 663 C CA . GLN A 1 85 ? -6.256 -6.970 7.984 1.00 95.25 85 GLN A CA 1
ATOM 664 C C . GLN A 1 85 ? -7.497 -6.287 8.583 1.00 95.25 85 GLN A C 1
ATOM 666 O O . GLN A 1 85 ? -8.621 -6.700 8.300 1.00 95.25 85 GLN A O 1
ATOM 671 N N . LYS A 1 86 ? -7.331 -5.250 9.413 1.00 95.25 86 LYS A N 1
ATOM 672 C CA . LYS A 1 86 ? -8.450 -4.558 10.074 1.00 95.25 86 LYS A CA 1
ATOM 673 C C . LYS A 1 86 ? -9.159 -3.551 9.163 1.00 95.25 86 LYS A C 1
ATOM 675 O O . LYS A 1 86 ? -10.234 -3.073 9.524 1.00 95.25 86 LYS A O 1
ATOM 680 N N . VAL A 1 87 ? -8.568 -3.216 8.015 1.00 94.44 87 VAL A N 1
ATOM 681 C CA . VAL A 1 87 ? -9.092 -2.195 7.101 1.00 94.44 87 VAL A CA 1
ATOM 682 C C . VAL A 1 87 ? -10.392 -2.643 6.426 1.00 94.44 87 VAL A C 1
ATOM 684 O O . VAL A 1 87 ? -10.504 -3.760 5.910 1.00 94.44 87 VAL A O 1
ATOM 687 N N . LYS A 1 88 ? -11.384 -1.753 6.363 1.00 91.94 88 LYS A N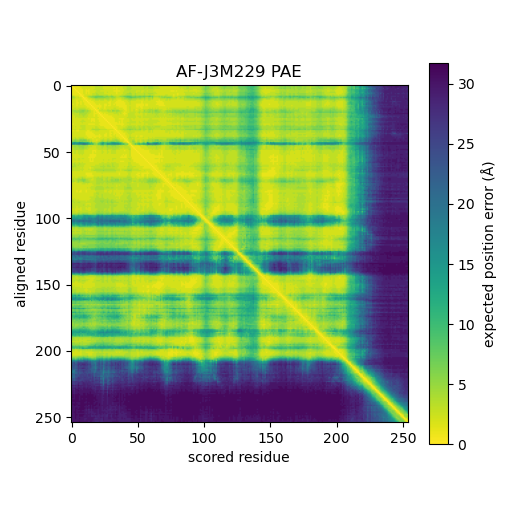 1
ATOM 688 C CA . LYS A 1 88 ? -12.654 -2.017 5.668 1.00 91.94 88 LYS A CA 1
ATOM 689 C C . LYS A 1 88 ? -12.637 -1.510 4.236 1.00 91.94 88 LYS A C 1
ATOM 691 O O . LYS A 1 88 ? -13.201 -2.160 3.362 1.00 91.94 88 LYS A O 1
ATOM 696 N N . SER A 1 89 ? -12.004 -0.367 3.984 1.00 90.56 89 SER A N 1
ATOM 697 C CA . SER A 1 89 ? -11.892 0.201 2.636 1.00 90.56 89 SER A CA 1
ATOM 698 C C . SER A 1 89 ? -10.476 0.673 2.347 1.00 90.56 89 SER A C 1
ATOM 700 O O . SER A 1 89 ? -9.768 0.076 1.536 1.00 90.56 89 SER A O 1
ATOM 702 N N . VAL A 1 90 ? -10.046 1.721 3.039 1.00 91.69 90 VAL A N 1
ATOM 703 C CA . VAL A 1 90 ? -8.759 2.373 2.831 1.00 91.69 90 VAL A CA 1
ATOM 704 C C . VAL A 1 90 ? -8.214 2.760 4.193 1.00 91.69 90 VAL A C 1
ATOM 706 O O . VAL A 1 90 ? -8.928 3.353 4.997 1.00 91.69 90 VAL A O 1
ATOM 709 N N . GLY A 1 91 ? -6.955 2.428 4.447 1.00 92.00 91 GLY 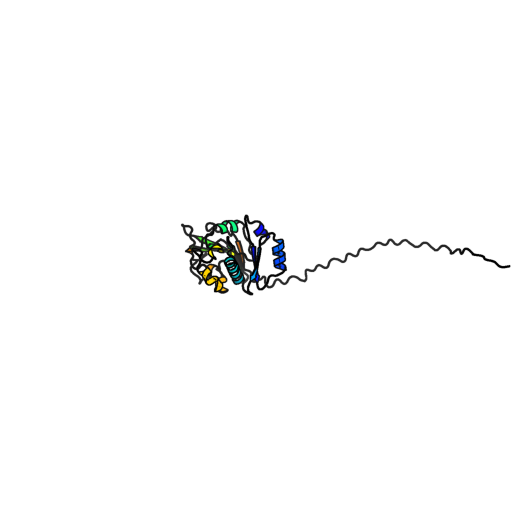A N 1
ATOM 710 C CA . GLY A 1 91 ? -6.315 2.621 5.735 1.00 92.00 91 GLY A CA 1
ATOM 711 C C . GLY A 1 91 ? -4.974 3.323 5.621 1.00 92.00 91 GLY A C 1
ATOM 712 O O . GLY A 1 91 ? -4.317 3.279 4.578 1.00 92.00 91 GLY A O 1
ATOM 713 N N . ALA A 1 92 ? -4.574 3.949 6.721 1.00 91.88 92 ALA A N 1
ATOM 714 C CA . ALA A 1 92 ? -3.263 4.554 6.876 1.00 91.88 92 ALA A CA 1
ATOM 715 C C . ALA A 1 92 ? -2.523 3.948 8.071 1.00 91.88 92 ALA A C 1
ATOM 717 O O . ALA A 1 92 ? -3.113 3.747 9.133 1.00 91.88 92 ALA A O 1
ATOM 718 N N . VAL A 1 93 ? -1.228 3.686 7.904 1.00 93.69 93 VAL A N 1
ATOM 719 C CA . VAL A 1 93 ? -0.336 3.134 8.935 1.00 93.69 93 VAL A CA 1
ATOM 720 C C . VAL A 1 93 ? 0.888 4.030 9.134 1.00 93.69 93 VAL A C 1
ATOM 722 O O . VAL A 1 93 ? 1.285 4.744 8.213 1.00 93.69 93 VAL A O 1
ATOM 725 N N . PRO A 1 94 ? 1.509 4.000 10.323 1.00 92.19 94 PRO A N 1
ATOM 726 C CA . PRO A 1 94 ? 2.752 4.715 10.580 1.00 92.19 94 PRO A CA 1
ATOM 727 C C . PRO A 1 94 ? 3.941 4.127 9.805 1.00 92.19 94 PRO A C 1
ATOM 729 O O . PRO A 1 94 ? 4.206 2.922 9.860 1.00 92.19 94 PRO A O 1
ATOM 732 N N . VAL A 1 95 ? 4.699 4.991 9.130 1.00 91.50 95 VAL A N 1
ATOM 733 C CA . VAL A 1 95 ? 5.852 4.643 8.290 1.00 91.50 95 VAL A CA 1
ATOM 734 C C . VAL A 1 95 ? 7.033 5.549 8.575 1.00 91.50 95 VAL A C 1
ATOM 736 O O . VAL A 1 95 ? 6.911 6.771 8.600 1.00 91.50 95 VAL A O 1
ATOM 739 N N . GLY A 1 96 ? 8.195 4.940 8.782 1.00 89.31 96 GLY A N 1
ATOM 740 C CA . GLY A 1 96 ? 9.459 5.657 8.806 1.00 89.31 96 GLY A CA 1
ATOM 741 C C . GLY A 1 96 ? 9.910 5.975 7.385 1.00 89.31 96 GLY A C 1
ATOM 742 O O . GLY A 1 96 ? 9.920 5.107 6.517 1.00 89.31 96 GLY A O 1
ATOM 743 N N . VAL A 1 97 ? 10.304 7.212 7.146 1.00 84.31 97 VAL A N 1
ATOM 744 C CA . VAL A 1 97 ? 10.942 7.625 5.901 1.00 84.31 97 VAL A CA 1
ATOM 745 C C . VAL A 1 97 ? 12.427 7.744 6.170 1.00 84.31 97 VAL A C 1
ATOM 747 O O . VAL A 1 97 ? 12.831 8.405 7.126 1.00 84.31 97 VAL A O 1
ATOM 750 N N . LEU A 1 98 ? 13.216 7.063 5.348 1.00 82.31 98 LEU A N 1
ATOM 751 C CA . LEU A 1 98 ? 14.671 7.127 5.329 1.00 82.31 98 LEU A CA 1
ATOM 752 C C . LEU A 1 98 ? 15.082 7.704 3.977 1.00 82.31 98 LEU A C 1
ATOM 754 O O . LEU A 1 98 ? 14.566 7.265 2.953 1.00 82.31 98 LEU A O 1
ATOM 758 N N . GLY A 1 99 ? 16.000 8.655 3.935 1.00 73.00 99 GLY A N 1
ATOM 759 C CA . GLY A 1 99 ? 16.491 9.169 2.664 1.00 73.00 99 GLY A CA 1
ATOM 760 C C . GLY A 1 99 ? 17.610 10.175 2.826 1.00 73.00 99 GLY A C 1
ATOM 761 O O . GLY A 1 99 ? 18.066 10.455 3.934 1.00 73.00 99 GLY A O 1
ATOM 762 N N . GLU A 1 100 ? 18.039 10.719 1.700 1.00 63.28 100 GLU A N 1
ATOM 763 C CA . GLU A 1 100 ? 18.942 11.861 1.637 1.00 63.28 100 GLU A CA 1
ATOM 764 C C . GLU A 1 100 ? 18.304 12.908 0.726 1.00 63.28 100 GLU A C 1
ATOM 766 O O . GLU A 1 100 ? 17.962 12.592 -0.413 1.00 63.28 100 GLU A O 1
ATOM 771 N N . ASP A 1 101 ? 18.143 14.131 1.227 1.00 59.41 101 ASP A N 1
ATOM 772 C CA . ASP A 1 101 ? 17.721 15.287 0.435 1.00 59.41 101 ASP A CA 1
ATOM 773 C C . ASP A 1 101 ? 18.852 16.319 0.417 1.00 59.41 101 ASP A C 1
ATOM 775 O O . ASP A 1 101 ? 19.397 16.684 1.461 1.00 59.41 101 ASP A O 1
ATOM 779 N N . GLU A 1 102 ? 19.277 16.716 -0.782 1.00 58.31 102 GLU A N 1
ATOM 780 C CA . GLU A 1 102 ? 20.399 17.641 -1.022 1.00 58.31 102 GLU A CA 1
ATOM 781 C C . GLU A 1 102 ? 21.679 17.359 -0.190 1.00 58.31 102 GLU A C 1
ATOM 783 O O . GLU A 1 102 ? 22.420 18.267 0.187 1.00 58.31 102 GLU A O 1
ATOM 788 N N . GLY A 1 103 ? 21.969 16.083 0.098 1.00 57.59 103 GLY A N 1
ATOM 789 C CA . GLY A 1 103 ? 23.141 15.660 0.881 1.00 57.59 103 GLY A CA 1
ATOM 790 C C . GLY A 1 103 ? 22.955 15.691 2.404 1.00 57.59 103 GLY A C 1
ATOM 791 O O . GLY A 1 103 ? 23.915 15.452 3.139 1.00 57.59 103 GLY A O 1
ATOM 792 N N . THR A 1 104 ? 21.738 15.951 2.887 1.00 57.66 104 THR A N 1
ATOM 793 C CA . THR A 1 104 ? 21.351 15.811 4.296 1.00 57.66 104 THR A CA 1
ATOM 794 C C . THR A 1 104 ? 20.517 14.549 4.468 1.00 57.66 104 THR A C 1
ATOM 796 O O . THR A 1 104 ? 19.528 14.355 3.767 1.00 57.66 104 THR A O 1
ATOM 799 N N . SER A 1 105 ? 20.890 13.680 5.409 1.00 65.69 105 SER A N 1
ATOM 800 C CA . SER A 1 105 ? 20.079 12.504 5.730 1.00 65.69 105 SER A CA 1
ATOM 801 C C . SER A 1 105 ? 18.736 12.934 6.329 1.00 65.69 105 SER A C 1
ATOM 803 O O . SER A 1 105 ? 18.690 13.539 7.401 1.00 65.69 105 SER A O 1
ATOM 805 N N . GLU A 1 106 ? 17.643 12.596 5.653 1.00 68.81 106 GLU A N 1
ATOM 806 C CA . GLU A 1 106 ? 16.284 12.765 6.148 1.00 68.81 106 GLU A CA 1
ATOM 807 C C . GLU A 1 106 ? 15.833 11.472 6.826 1.00 68.81 106 GLU A C 1
ATOM 809 O O . GLU A 1 106 ? 15.836 10.383 6.248 1.00 68.81 106 GLU A O 1
ATOM 814 N N . THR A 1 107 ? 15.450 11.571 8.094 1.00 79.19 107 THR A N 1
ATOM 815 C CA . THR A 1 107 ? 14.830 10.461 8.815 1.00 79.19 107 THR A CA 1
ATOM 816 C C . THR A 1 107 ? 13.695 10.998 9.659 1.00 79.19 107 THR A C 1
ATOM 818 O O . THR A 1 107 ? 13.918 11.722 10.628 1.00 79.19 107 THR A O 1
ATOM 821 N N . PHE A 1 108 ? 12.467 10.657 9.285 1.00 81.56 108 PHE A N 1
ATOM 822 C CA . PHE A 1 108 ? 11.275 11.114 9.990 1.00 81.56 108 PHE A CA 1
ATOM 823 C C . PHE A 1 108 ? 10.180 10.052 9.977 1.00 81.56 108 PHE A C 1
ATOM 825 O O . PHE A 1 108 ? 10.149 9.164 9.130 1.00 81.56 108 PHE A O 1
ATOM 832 N N . LEU A 1 109 ? 9.270 10.136 10.943 1.00 85.19 109 LEU A N 1
ATOM 833 C CA . LEU A 1 109 ? 8.081 9.294 11.004 1.00 85.19 109 LEU A CA 1
ATOM 834 C C . LEU A 1 109 ? 6.907 10.028 10.359 1.00 85.19 109 LEU A C 1
ATOM 836 O O . LEU A 1 109 ? 6.656 11.180 10.705 1.00 85.19 109 LEU A O 1
ATOM 840 N N . GLN A 1 110 ? 6.183 9.343 9.478 1.00 86.25 110 GLN A N 1
ATOM 841 C CA . GLN A 1 110 ? 4.849 9.715 9.022 1.00 86.25 110 GLN A CA 1
ATOM 842 C C . GLN A 1 110 ? 3.830 8.822 9.719 1.00 86.25 110 GLN A C 1
ATOM 844 O O . GLN A 1 110 ? 3.863 7.609 9.533 1.00 86.25 110 GLN A O 1
ATOM 849 N N . ALA A 1 111 ? 2.928 9.384 10.516 1.00 86.94 111 ALA A N 1
ATOM 850 C CA . ALA A 1 111 ? 1.934 8.599 11.244 1.00 86.94 111 ALA A CA 1
ATOM 851 C C . ALA A 1 111 ? 0.538 9.230 11.181 1.00 86.94 111 ALA A C 1
ATOM 853 O O . ALA A 1 111 ? 0.429 10.453 11.211 1.00 86.94 111 ALA A O 1
ATOM 854 N N . PRO A 1 112 ? -0.542 8.433 11.132 1.00 88.25 112 PRO A N 1
ATOM 855 C CA . PRO A 1 112 ? -1.902 8.948 11.271 1.00 88.25 112 PRO A CA 1
ATOM 856 C C . PRO A 1 112 ? -2.081 9.744 12.576 1.00 88.25 112 PRO A C 1
ATOM 858 O O . PRO A 1 112 ? -1.643 9.304 13.639 1.00 88.25 112 PRO A O 1
ATOM 861 N N . ALA A 1 113 ? -2.741 10.900 12.497 1.00 85.50 113 ALA A N 1
ATOM 862 C CA . ALA A 1 113 ? -3.148 11.722 13.636 1.00 85.50 113 ALA A CA 1
ATOM 863 C C . ALA A 1 113 ? -4.662 11.616 13.828 1.00 85.50 113 ALA A C 1
ATOM 865 O O . ALA A 1 113 ? -5.411 11.730 12.852 1.00 85.50 113 ALA A O 1
ATOM 866 N N . CYS A 1 114 ? -5.120 11.434 15.066 1.00 87.69 114 CYS A N 1
ATOM 867 C CA . CYS A 1 114 ? -6.522 11.131 15.352 1.00 87.69 114 CYS A CA 1
ATOM 868 C C . CYS A 1 114 ? -7.140 12.047 16.406 1.00 87.69 114 CYS A C 1
ATOM 870 O O . CYS A 1 114 ? -6.446 12.510 17.311 1.00 87.69 114 CYS A O 1
ATOM 872 N N . ASP A 1 115 ? -8.445 12.302 16.281 1.00 87.00 115 ASP A N 1
ATOM 873 C CA . ASP A 1 115 ? -9.231 12.982 17.316 1.00 87.00 115 ASP A CA 1
ATOM 874 C C . ASP A 1 115 ? -9.563 12.058 18.502 1.00 87.00 115 ASP A C 1
ATOM 876 O O . ASP A 1 115 ? -9.168 10.890 18.547 1.00 87.00 115 ASP A O 1
ATOM 880 N N . ALA A 1 116 ? -10.286 12.594 19.491 1.00 87.81 116 ALA A N 1
ATOM 881 C CA . ALA A 1 116 ? -10.695 11.855 20.685 1.00 87.81 116 ALA A CA 1
ATOM 882 C C . ALA A 1 116 ? -11.603 10.653 20.365 1.00 87.81 116 ALA A C 1
ATOM 884 O O . ALA A 1 116 ? -11.654 9.696 21.139 1.00 87.81 116 ALA A O 1
ATOM 885 N N . GLU A 1 117 ? -12.296 10.683 19.224 1.00 87.69 117 GLU A N 1
ATOM 886 C CA . GLU A 1 117 ? -13.134 9.594 18.728 1.00 87.69 117 GLU A CA 1
ATOM 887 C C . GLU A 1 117 ? -12.354 8.578 17.873 1.00 87.69 117 GLU A C 1
ATOM 889 O O . GLU A 1 117 ? -12.932 7.584 17.429 1.00 87.69 117 GLU A O 1
ATOM 894 N N . GLY A 1 118 ? -11.053 8.799 17.650 1.00 86.12 118 GLY A N 1
ATOM 895 C CA . GLY A 1 118 ? -10.185 7.917 16.870 1.00 86.12 118 GLY A CA 1
ATOM 896 C C . GLY A 1 118 ? -10.320 8.081 15.355 1.00 86.12 118 GLY A C 1
ATOM 897 O O . GLY A 1 118 ? -9.898 7.198 14.608 1.00 86.12 118 GLY A O 1
ATOM 898 N N . LYS A 1 119 ? -10.911 9.179 14.872 1.00 86.25 119 LYS A N 1
ATOM 899 C CA . LYS A 1 119 ? -11.008 9.471 13.435 1.00 86.25 119 LYS A CA 1
ATOM 900 C C . LYS A 1 119 ? -9.771 10.220 12.964 1.00 86.25 119 LYS A C 1
ATOM 902 O O . LYS A 1 119 ? -9.223 11.041 13.696 1.00 86.25 119 LYS A O 1
ATOM 907 N N . LEU A 1 120 ? -9.375 9.986 11.714 1.00 84.94 120 LEU A N 1
ATOM 908 C CA . LEU A 1 120 ? -8.234 10.665 11.109 1.00 84.94 120 LEU A CA 1
ATOM 909 C C . LEU A 1 120 ? -8.498 12.174 10.970 1.00 84.94 120 LEU A C 1
ATOM 911 O O . LEU A 1 120 ? -9.445 12.593 10.300 1.00 84.94 120 LEU A O 1
ATOM 915 N N . VAL A 1 121 ? -7.611 12.984 11.545 1.00 83.38 121 VAL A N 1
ATOM 916 C CA . VAL A 1 121 ? -7.616 14.453 11.419 1.00 83.38 121 VAL A CA 1
ATOM 917 C C . VAL A 1 121 ? -6.405 14.998 10.660 1.00 83.38 121 VAL A C 1
ATOM 919 O O . VAL A 1 121 ? -6.404 16.156 10.241 1.00 83.38 121 VAL A O 1
ATOM 922 N N . GLY A 1 122 ? -5.383 14.173 10.438 1.00 80.31 122 GLY A N 1
ATOM 923 C CA . GLY A 1 122 ? -4.179 14.565 9.716 1.00 80.31 122 GLY A CA 1
ATOM 924 C C . GLY A 1 122 ? -3.084 13.514 9.806 1.00 80.31 122 GLY A C 1
ATOM 925 O O . GLY A 1 122 ? -3.343 12.369 10.173 1.00 80.31 122 GLY A O 1
ATOM 926 N N . TYR A 1 123 ? -1.858 13.925 9.501 1.00 80.38 123 TYR A N 1
ATOM 927 C CA . TYR A 1 123 ? -0.664 13.099 9.656 1.00 80.38 123 TYR A CA 1
ATOM 928 C C . TYR A 1 123 ? 0.383 13.848 10.480 1.00 80.38 123 TYR A C 1
ATOM 930 O O . TYR A 1 123 ? 0.624 15.038 10.270 1.00 80.38 123 TYR A O 1
ATOM 938 N N . HIS A 1 124 ? 1.005 13.142 11.415 1.00 77.88 124 HIS A N 1
ATOM 939 C CA . HIS A 1 124 ? 2.200 13.584 12.115 1.00 77.88 124 HIS A CA 1
ATOM 940 C C . HIS A 1 124 ? 3.420 13.339 11.232 1.00 77.88 124 HIS A C 1
ATOM 942 O O . HIS A 1 124 ? 3.608 12.219 10.752 1.00 77.88 124 HIS A O 1
ATOM 948 N N . VAL A 1 125 ? 4.232 14.378 11.026 1.00 76.44 125 VAL A N 1
ATOM 949 C CA . VAL A 1 125 ? 5.521 14.304 10.329 1.00 76.44 125 VAL A CA 1
ATOM 950 C C . VAL A 1 125 ? 6.582 14.934 11.233 1.00 76.44 125 VAL A C 1
ATOM 952 O O . VAL A 1 125 ? 6.644 16.155 11.341 1.00 76.44 125 VAL A O 1
ATOM 955 N N . SER A 1 126 ? 7.386 14.089 11.890 1.00 67.81 126 SER A N 1
ATOM 956 C CA . SER A 1 126 ? 8.354 14.464 12.949 1.00 67.81 126 SER A CA 1
ATOM 957 C C . SER A 1 126 ? 7.750 15.238 14.149 1.00 67.81 126 SER A C 1
ATOM 959 O O . SER A 1 126 ? 6.543 15.469 14.204 1.00 67.81 126 SER A O 1
ATOM 961 N N . GLU A 1 127 ? 8.562 15.553 15.172 1.00 53.38 127 GLU A N 1
ATOM 962 C CA . GLU A 1 127 ? 8.097 15.912 16.531 1.00 53.38 127 GLU A CA 1
ATOM 963 C C . GLU A 1 127 ? 7.231 17.184 16.649 1.00 53.38 127 GLU A C 1
ATOM 965 O O . GLU A 1 127 ? 6.561 17.352 17.665 1.00 53.38 127 GLU A O 1
ATOM 970 N N . GLU A 1 128 ? 7.167 18.053 15.636 1.00 48.62 128 GLU A N 1
ATOM 971 C CA . GLU A 1 128 ? 6.470 19.348 15.755 1.00 48.62 128 GLU A CA 1
ATOM 972 C C . GLU A 1 128 ? 5.423 19.642 14.672 1.00 48.62 128 GLU A C 1
ATOM 974 O O . GLU A 1 128 ? 4.673 20.611 14.808 1.00 48.62 128 GLU A O 1
ATOM 979 N N . THR A 1 129 ? 5.305 18.823 13.618 1.00 54.72 129 THR A N 1
ATOM 980 C CA . THR A 1 129 ? 4.445 19.180 12.476 1.00 54.72 129 THR A CA 1
ATOM 981 C C . THR A 1 129 ? 3.237 18.256 12.349 1.00 54.72 129 THR A C 1
ATOM 983 O O . THR A 1 129 ? 3.344 17.090 11.964 1.00 54.72 129 TH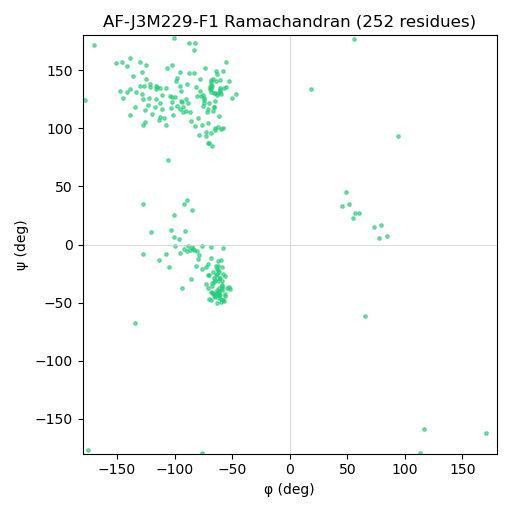R A O 1
ATOM 986 N N . VAL A 1 130 ? 2.053 18.805 12.633 1.00 59.69 130 VAL A N 1
ATOM 987 C CA . VAL A 1 130 ? 0.764 18.198 12.274 1.00 59.69 130 VAL A CA 1
ATOM 988 C C . VAL A 1 130 ? 0.336 18.765 10.930 1.00 59.69 130 VAL A C 1
ATOM 990 O O . VAL A 1 130 ? 0.040 19.956 10.824 1.00 59.69 130 VAL A O 1
ATOM 993 N N . LEU A 1 131 ? 0.280 17.920 9.904 1.00 61.81 131 LEU A N 1
ATOM 994 C CA . LEU A 1 131 ? -0.234 18.317 8.599 1.00 61.81 131 LEU A CA 1
ATOM 995 C C . LEU A 1 131 ? -1.731 17.994 8.518 1.00 61.81 131 LEU A C 1
ATOM 997 O O . LEU A 1 131 ? -2.104 16.818 8.618 1.00 61.81 131 LEU A O 1
ATOM 1001 N N . PRO A 1 132 ? -2.607 19.006 8.337 1.00 56.47 132 PRO A N 1
ATOM 1002 C CA . PRO A 1 132 ? -4.008 18.763 8.033 1.00 56.47 132 PRO A CA 1
ATOM 1003 C C . PRO A 1 132 ? -4.078 18.024 6.704 1.00 56.47 132 PRO A C 1
ATOM 1005 O O . PRO A 1 132 ? -3.519 18.485 5.710 1.00 56.47 132 PRO A O 1
ATOM 1008 N N . ALA A 1 133 ? -4.820 16.924 6.648 1.00 56.34 133 ALA A N 1
ATOM 1009 C CA . ALA A 1 133 ? -4.890 16.128 5.426 1.00 56.34 133 ALA A CA 1
ATOM 1010 C C . ALA A 1 133 ? -5.631 16.833 4.255 1.00 56.34 133 ALA A C 1
ATOM 1012 O O . ALA A 1 133 ? -5.625 16.328 3.141 1.00 56.34 133 ALA A O 1
ATOM 1013 N N . ASN A 1 134 ? -6.160 18.049 4.478 1.00 52.06 134 ASN A N 1
ATOM 1014 C CA . ASN A 1 134 ? -6.850 18.893 3.490 1.00 52.06 134 ASN A CA 1
ATOM 1015 C C . ASN A 1 134 ? -6.024 20.082 2.938 1.00 52.06 134 ASN A C 1
ATOM 1017 O O . ASN A 1 134 ? -6.612 20.987 2.341 1.00 52.06 134 ASN A O 1
ATOM 1021 N N . ARG A 1 135 ? -4.699 20.164 3.145 1.00 49.22 135 ARG A N 1
ATOM 1022 C CA . ARG A 1 135 ? -3.878 21.267 2.588 1.00 49.22 135 ARG A CA 1
ATOM 1023 C C . ARG A 1 135 ? -2.701 20.754 1.766 1.00 49.22 135 ARG A C 1
ATOM 1025 O O . ARG A 1 135 ? -1.720 20.265 2.311 1.00 49.22 135 ARG A O 1
ATOM 1032 N N . GLY A 1 136 ? -2.836 20.877 0.446 1.00 47.69 136 GLY A N 1
ATOM 1033 C CA . GLY A 1 136 ? -1.892 20.377 -0.555 1.00 47.69 136 GLY A CA 1
ATOM 1034 C C . GLY A 1 136 ? -0.793 21.352 -0.989 1.00 47.69 136 GLY A C 1
ATOM 1035 O O . GLY A 1 136 ? -0.153 21.088 -2.000 1.00 47.69 136 GLY A O 1
ATOM 1036 N N . ASP A 1 137 ? -0.583 22.478 -0.300 1.00 47.38 137 ASP A N 1
ATOM 1037 C CA . ASP A 1 137 ? 0.246 23.584 -0.805 1.00 47.38 137 ASP A CA 1
ATOM 1038 C C . ASP A 1 137 ? 1.464 23.974 0.052 1.00 47.38 137 ASP A C 1
ATOM 1040 O O . ASP A 1 137 ? 2.113 24.975 -0.245 1.00 47.38 137 ASP A O 1
ATOM 1044 N N . MET A 1 138 ? 1.859 23.197 1.066 1.00 41.19 138 MET A N 1
ATOM 1045 C CA . MET A 1 138 ? 3.038 23.557 1.866 1.00 41.19 138 MET A CA 1
ATOM 1046 C C . MET A 1 138 ? 3.839 22.333 2.326 1.00 41.19 138 MET A C 1
ATOM 1048 O O . MET A 1 138 ? 3.294 21.453 2.984 1.00 41.19 138 MET A O 1
ATOM 1052 N N . LEU A 1 139 ? 5.146 22.351 2.021 1.00 47.34 139 LEU A N 1
ATOM 1053 C CA . LEU A 1 139 ? 6.201 21.334 2.207 1.00 47.34 139 LEU A CA 1
ATOM 1054 C C . LEU A 1 139 ? 6.423 20.433 0.985 1.00 47.34 139 LEU A C 1
ATOM 1056 O O . LEU A 1 139 ? 5.839 19.367 0.842 1.00 47.34 139 LEU A O 1
ATOM 1060 N N . LEU A 1 140 ? 7.372 20.823 0.137 1.00 42.34 140 LEU A N 1
ATOM 1061 C CA . LEU A 1 140 ? 7.861 20.038 -1.002 1.00 42.34 140 LEU A CA 1
ATOM 1062 C C . LEU A 1 140 ? 8.422 18.637 -0.617 1.00 42.34 140 LEU A C 1
ATOM 1064 O O . LEU A 1 140 ? 8.715 17.846 -1.511 1.00 42.34 140 LEU A O 1
ATOM 1068 N N . SER A 1 141 ? 8.476 18.285 0.679 1.00 50.59 141 SER A N 1
ATOM 1069 C CA . SER A 1 141 ? 8.896 16.986 1.232 1.00 50.59 141 SER A CA 1
ATOM 1070 C C . SER A 1 141 ? 7.766 16.092 1.800 1.00 50.59 141 SER A C 1
ATOM 1072 O O . SER A 1 141 ? 8.009 14.916 2.089 1.00 50.59 141 SER A O 1
ATOM 1074 N N . SER A 1 142 ? 6.513 16.563 1.924 1.00 54.28 142 SER A N 1
ATOM 1075 C CA . SER A 1 142 ? 5.433 15.876 2.676 1.00 54.28 142 SER A CA 1
ATOM 1076 C C . SER A 1 142 ? 4.542 14.917 1.859 1.00 54.28 142 SER A C 1
ATOM 1078 O O . SER A 1 142 ? 3.351 14.757 2.133 1.00 54.28 142 SER A O 1
ATOM 1080 N N . ARG A 1 143 ? 5.099 14.216 0.862 1.00 68.06 143 ARG A N 1
ATOM 1081 C CA . ARG A 1 143 ? 4.390 13.099 0.200 1.00 68.06 143 ARG A CA 1
ATOM 1082 C C . ARG A 1 143 ? 4.178 11.977 1.217 1.00 68.06 143 ARG A C 1
ATOM 1084 O O . ARG A 1 143 ? 5.146 11.597 1.869 1.00 68.06 143 ARG A O 1
ATOM 1091 N N . LEU A 1 144 ? 2.962 11.448 1.359 1.00 76.75 144 LEU A N 1
ATOM 1092 C CA . LEU A 1 144 ? 2.753 10.237 2.158 1.00 76.75 144 LEU A CA 1
ATOM 1093 C C . LEU A 1 144 ? 3.392 9.067 1.420 1.00 76.75 144 LEU A C 1
ATOM 1095 O O . LEU A 1 144 ? 3.202 8.911 0.215 1.00 76.75 144 LEU A O 1
ATOM 1099 N N . GLU A 1 145 ? 4.150 8.246 2.128 1.00 86.50 145 GLU A N 1
ATOM 1100 C CA . GLU A 1 145 ? 4.728 7.058 1.518 1.00 86.50 145 GLU A CA 1
ATOM 1101 C C . GLU A 1 145 ? 3.648 6.033 1.173 1.00 86.50 145 GLU A C 1
ATOM 1103 O O . GLU A 1 145 ? 2.738 5.770 1.959 1.00 86.50 145 GLU A O 1
ATOM 1108 N N . TRP A 1 146 ? 3.778 5.393 0.009 1.00 89.94 146 TRP A N 1
ATOM 1109 C CA . TRP A 1 146 ? 2.862 4.331 -0.418 1.00 89.94 146 TRP A CA 1
ATOM 1110 C C . TRP A 1 146 ? 2.833 3.155 0.561 1.00 89.94 146 TRP A C 1
ATOM 1112 O O . TRP A 1 146 ? 1.777 2.562 0.758 1.00 89.94 146 TRP A O 1
ATOM 1122 N N . ALA A 1 147 ? 3.952 2.866 1.232 1.00 91.62 147 ALA A N 1
ATOM 1123 C CA . ALA A 1 147 ? 4.012 1.868 2.299 1.00 91.62 147 ALA A CA 1
ATOM 1124 C C . ALA A 1 147 ? 3.125 2.213 3.511 1.00 91.62 147 ALA A C 1
ATOM 1126 O O . ALA A 1 147 ? 2.800 1.336 4.308 1.00 91.62 147 ALA A O 1
ATOM 1127 N N . GLY A 1 148 ? 2.729 3.484 3.648 1.00 91.00 148 GLY A N 1
ATOM 1128 C CA . GLY A 1 148 ? 1.812 3.970 4.677 1.00 91.00 148 GLY A CA 1
ATOM 1129 C C . GLY A 1 148 ? 0.347 3.816 4.309 1.00 91.00 148 GLY A C 1
ATOM 1130 O O . GLY A 1 148 ? -0.520 4.158 5.110 1.00 91.00 148 GLY A O 1
ATOM 1131 N N . PHE A 1 149 ? 0.067 3.309 3.111 1.00 92.31 149 PHE A N 1
ATOM 1132 C CA . PHE A 1 149 ? -1.265 3.189 2.559 1.00 92.31 149 PHE A CA 1
ATOM 1133 C C . PHE A 1 149 ? -1.673 1.725 2.431 1.00 92.31 149 PHE A C 1
ATOM 1135 O O . PHE A 1 149 ? -0.908 0.885 1.959 1.00 92.31 149 PHE A O 1
ATOM 1142 N N . VAL A 1 150 ? -2.896 1.41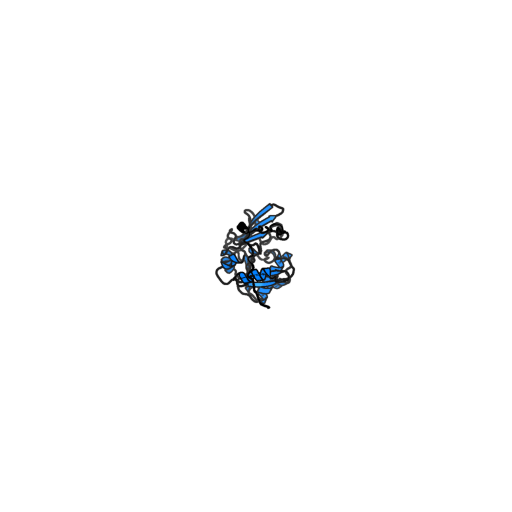5 2.845 1.00 94.69 150 VAL A N 1
ATOM 1143 C CA . VAL A 1 150 ? -3.443 0.058 2.818 1.00 94.69 150 VAL A CA 1
ATOM 1144 C C . VAL A 1 150 ? -4.813 0.097 2.156 1.00 94.69 150 VAL A C 1
ATOM 1146 O O . VAL A 1 150 ? -5.620 0.980 2.441 1.00 94.69 150 VAL A O 1
ATOM 1149 N N . VAL A 1 151 ? -5.095 -0.858 1.270 1.00 94.62 151 VAL A N 1
ATOM 1150 C CA . VAL A 1 151 ? -6.367 -0.900 0.532 1.00 94.62 151 VAL A CA 1
ATOM 1151 C C . VAL A 1 151 ? -7.012 -2.269 0.671 1.00 94.62 151 VAL A C 1
ATOM 1153 O O . VAL A 1 151 ? -6.388 -3.288 0.390 1.00 94.62 151 VAL A O 1
ATOM 1156 N N . ASN A 1 152 ? -8.286 -2.304 1.049 1.00 94.81 152 ASN A N 1
ATOM 1157 C CA . ASN A 1 152 ? -9.092 -3.510 0.923 1.00 94.81 152 ASN A CA 1
ATOM 1158 C C . ASN A 1 152 ? -9.354 -3.773 -0.570 1.00 94.81 152 ASN A C 1
ATOM 1160 O O . ASN A 1 152 ? -9.929 -2.927 -1.259 1.00 94.81 152 ASN A O 1
ATOM 1164 N N . ALA A 1 153 ? -8.955 -4.936 -1.090 1.00 94.81 153 ALA A N 1
ATOM 1165 C CA . ALA A 1 153 ? -9.088 -5.244 -2.513 1.00 94.81 153 ALA A CA 1
ATOM 1166 C C . ALA A 1 153 ? -10.553 -5.225 -2.985 1.00 94.81 153 ALA A C 1
ATOM 1168 O O . ALA A 1 153 ? -10.822 -4.853 -4.129 1.00 94.81 153 ALA A O 1
ATOM 1169 N N . GLN A 1 154 ? -11.510 -5.526 -2.100 1.00 93.19 154 GLN A N 1
ATOM 1170 C CA . GLN A 1 154 ? -12.938 -5.448 -2.414 1.00 93.19 154 GLN A CA 1
ATOM 1171 C C . GLN A 1 154 ? -13.401 -4.015 -2.683 1.00 93.19 154 GLN A C 1
ATOM 1173 O O . GLN A 1 154 ? -14.298 -3.808 -3.500 1.00 93.19 154 GLN A O 1
ATOM 1178 N N . ALA A 1 155 ? -12.759 -3.0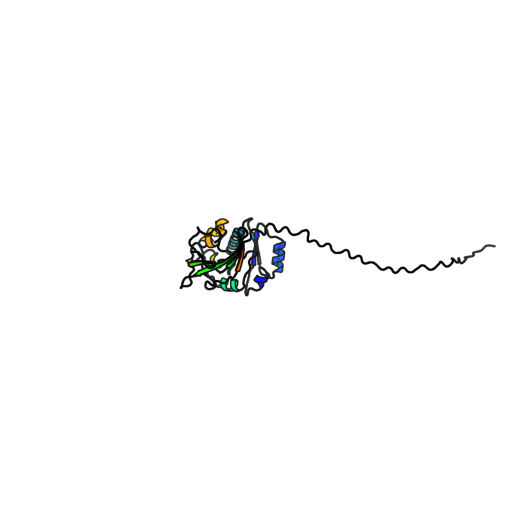09 -2.078 1.00 91.31 155 ALA A N 1
ATOM 1179 C CA . ALA A 1 155 ? -13.045 -1.602 -2.364 1.00 91.31 155 ALA A CA 1
ATOM 1180 C C . ALA A 1 155 ? -12.703 -1.223 -3.817 1.00 91.31 155 ALA A C 1
ATOM 1182 O O . ALA A 1 155 ? -13.213 -0.226 -4.332 1.00 91.31 155 ALA A O 1
ATOM 1183 N N . LEU A 1 156 ? -11.879 -2.033 -4.498 1.00 91.25 156 LEU A N 1
ATOM 1184 C CA . LEU A 1 156 ? -11.538 -1.853 -5.907 1.00 91.25 156 LEU A CA 1
ATOM 1185 C C . LEU A 1 156 ? -12.611 -2.399 -6.860 1.00 91.25 156 LEU A C 1
ATOM 1187 O O . LEU A 1 156 ? -12.617 -2.045 -8.041 1.00 91.25 156 LEU A O 1
ATOM 1191 N N . TRP A 1 157 ? -13.497 -3.278 -6.385 1.00 90.88 157 TRP A N 1
ATOM 1192 C CA . TRP A 1 157 ? -14.435 -4.009 -7.233 1.00 90.88 157 TRP A CA 1
ATOM 1193 C C . TRP A 1 157 ? -15.579 -3.130 -7.756 1.00 90.88 157 TRP A C 1
ATOM 1195 O O . TRP A 1 157 ? -16.030 -2.165 -7.132 1.00 90.88 157 TRP A O 1
ATOM 1205 N N . GLU A 1 158 ? -16.103 -3.505 -8.923 1.00 85.38 158 GLU A N 1
ATOM 1206 C CA . GLU A 1 158 ? -17.287 -2.864 -9.489 1.00 85.38 158 GLU A CA 1
ATOM 1207 C C . GLU A 1 158 ? -18.516 -3.072 -8.592 1.00 85.38 158 GLU A C 1
ATOM 1209 O O . GLU A 1 158 ? -18.834 -4.195 -8.207 1.00 85.38 158 GLU A O 1
ATOM 1214 N N . GLY A 1 159 ? -19.203 -1.975 -8.254 1.00 82.50 159 GLY A N 1
ATOM 1215 C CA . GLY A 1 159 ? -20.388 -1.987 -7.388 1.00 82.50 159 GLY A CA 1
ATOM 1216 C C . GLY A 1 159 ? -20.128 -2.121 -5.880 1.00 82.50 159 GLY A C 1
ATOM 1217 O O . GLY A 1 159 ? -21.095 -2.220 -5.128 1.00 82.50 159 GLY A O 1
ATOM 1218 N N . ALA A 1 160 ? -18.871 -2.104 -5.418 1.00 84.00 160 ALA A N 1
ATOM 1219 C CA . ALA A 1 160 ? -18.564 -2.187 -3.990 1.00 84.00 160 ALA A CA 1
ATOM 1220 C C . ALA A 1 160 ? -19.166 -1.011 -3.193 1.00 84.00 160 ALA A C 1
ATOM 1222 O O . ALA A 1 160 ? -19.052 0.160 -3.574 1.00 84.00 160 ALA A O 1
ATOM 1223 N N . ALA A 1 161 ? -19.810 -1.328 -2.067 1.00 77.06 161 ALA A N 1
ATOM 1224 C CA . ALA A 1 161 ? -20.355 -0.327 -1.157 1.00 77.06 161 ALA A CA 1
ATOM 1225 C C . ALA A 1 161 ? -19.209 0.477 -0.524 1.00 77.06 161 ALA A C 1
ATOM 1227 O O . ALA A 1 161 ? -18.246 -0.096 -0.028 1.00 77.06 161 ALA A O 1
ATOM 1228 N N . GLY A 1 162 ? -19.294 1.810 -0.553 1.00 74.94 162 GLY A N 1
ATOM 1229 C CA . GLY A 1 162 ? -18.225 2.664 -0.023 1.00 74.94 162 GLY A CA 1
ATOM 1230 C C . GLY A 1 162 ? -16.958 2.717 -0.887 1.00 74.94 162 GLY A C 1
ATOM 1231 O O . GLY A 1 162 ? -15.932 3.202 -0.409 1.00 74.94 162 GLY A O 1
ATOM 1232 N N . ARG A 1 163 ? -17.023 2.263 -2.151 1.00 82.12 163 ARG A N 1
ATOM 1233 C CA . ARG A 1 163 ? -15.926 2.389 -3.124 1.00 82.12 163 ARG A CA 1
ATOM 1234 C C . ARG A 1 163 ? -15.412 3.837 -3.192 1.00 82.12 163 ARG A C 1
ATOM 1236 O O . ARG A 1 163 ? -16.223 4.743 -3.428 1.00 82.12 163 ARG A O 1
ATOM 1243 N N . PRO A 1 164 ? -14.097 4.071 -3.020 1.00 83.50 164 PRO A N 1
ATOM 1244 C CA . PRO A 1 164 ? -13.520 5.401 -3.161 1.00 83.50 164 PRO A CA 1
ATOM 1245 C C . PRO A 1 164 ? -13.682 5.944 -4.586 1.00 83.50 164 PRO A C 1
ATOM 1247 O O . PRO A 1 164 ? -13.646 5.192 -5.560 1.00 83.50 164 PRO A O 1
ATOM 1250 N N . GLU A 1 165 ? -13.853 7.258 -4.712 1.00 83.56 165 GLU A N 1
ATOM 1251 C CA . GLU A 1 165 ? -14.121 7.914 -5.997 1.00 83.56 165 GLU A CA 1
ATOM 1252 C C . GLU A 1 165 ? -12.969 7.733 -6.992 1.00 83.56 165 GLU A C 1
ATOM 1254 O O . GLU A 1 165 ? -13.209 7.318 -8.122 1.00 83.56 165 GLU A O 1
ATOM 1259 N N . TRP A 1 166 ? -11.721 7.887 -6.538 1.00 84.44 166 TRP A N 1
ATOM 1260 C CA . TRP A 1 166 ? -10.519 7.705 -7.362 1.00 84.44 166 TRP A CA 1
ATOM 1261 C C . TRP A 1 166 ? -10.411 6.311 -8.004 1.00 84.44 166 TRP A C 1
ATOM 1263 O O . TRP A 1 166 ? -9.790 6.155 -9.050 1.00 84.44 166 TRP A O 1
ATOM 1273 N N . VAL A 1 167 ? -11.037 5.283 -7.417 1.00 85.25 167 VAL A N 1
ATOM 1274 C CA . VAL A 1 167 ? -11.048 3.919 -7.973 1.00 85.25 167 VAL A CA 1
ATOM 1275 C C . VAL A 1 167 ? -11.915 3.841 -9.234 1.00 85.25 167 VAL A C 1
ATOM 1277 O O . VAL A 1 167 ? -11.724 2.953 -10.071 1.00 85.25 167 VAL A O 1
ATOM 1280 N N . ARG A 1 168 ? -12.914 4.720 -9.382 1.00 82.44 168 ARG A N 1
ATOM 1281 C CA . ARG A 1 168 ? -13.736 4.788 -10.602 1.00 82.44 168 ARG A CA 1
ATOM 1282 C C . ARG A 1 168 ? -12.886 5.226 -11.785 1.00 82.44 168 ARG A C 1
ATOM 1284 O O . ARG A 1 168 ? -12.902 4.558 -12.813 1.00 82.44 168 ARG A O 1
ATOM 1291 N N . ASP A 1 169 ? -12.060 6.239 -11.559 1.00 83.31 169 ASP A N 1
ATOM 1292 C CA . ASP A 1 169 ? -11.198 6.844 -12.568 1.00 83.31 169 ASP A CA 1
ATOM 1293 C C . ASP A 1 169 ? -9.746 6.360 -12.462 1.00 83.31 169 ASP A C 1
ATOM 1295 O O . ASP A 1 169 ? -8.827 7.037 -12.915 1.00 83.31 169 ASP A O 1
ATOM 1299 N N . ILE A 1 170 ? -9.518 5.161 -11.904 1.00 84.62 170 ILE A N 1
ATOM 1300 C CA . ILE A 1 170 ? -8.166 4.620 -11.687 1.00 84.62 170 ILE A CA 1
ATOM 1301 C C . ILE A 1 170 ? -7.354 4.547 -12.985 1.00 84.62 170 ILE A C 1
ATOM 1303 O O . ILE A 1 170 ? -6.130 4.613 -12.965 1.00 84.62 170 ILE A O 1
ATOM 1307 N N . ASP A 1 171 ? -8.024 4.418 -14.130 1.00 82.69 171 ASP A N 1
ATOM 1308 C CA . ASP A 1 171 ? -7.420 4.377 -15.462 1.00 82.69 171 ASP A CA 1
ATOM 1309 C C . ASP A 1 171 ? -6.974 5.761 -15.969 1.00 82.69 171 ASP A C 1
ATOM 1311 O O . ASP A 1 171 ? -6.087 5.833 -16.817 1.00 82.69 171 ASP A O 1
ATOM 1315 N N . ALA A 1 172 ? -7.526 6.843 -15.412 1.00 84.19 172 ALA A N 1
ATOM 1316 C CA . ALA A 1 172 ? -7.204 8.229 -15.747 1.00 84.19 172 ALA A CA 1
ATOM 1317 C C . ALA A 1 172 ? -6.157 8.868 -14.813 1.00 84.19 172 ALA A C 1
ATOM 1319 O O . ALA A 1 172 ? -5.711 9.980 -15.084 1.00 84.19 172 ALA A O 1
ATOM 1320 N N . ILE A 1 173 ? -5.754 8.187 -13.733 1.00 83.56 173 ILE A N 1
ATOM 1321 C CA . ILE A 1 173 ? -4.725 8.678 -12.804 1.00 83.56 173 ILE A CA 1
ATOM 1322 C C . ILE A 1 173 ? -3.370 8.743 -13.524 1.00 83.56 173 ILE A C 1
ATOM 1324 O O . ILE A 1 173 ? -2.841 7.716 -13.966 1.00 83.56 173 ILE A O 1
ATOM 1328 N N . ASP A 1 174 ? -2.813 9.950 -13.614 1.00 81.50 174 ASP A N 1
ATOM 1329 C CA . ASP A 1 174 ? -1.476 10.208 -14.148 1.00 81.50 174 ASP A CA 1
ATOM 1330 C C . ASP A 1 174 ? -0.360 9.980 -13.107 1.00 81.50 174 ASP A C 1
ATOM 1332 O O . ASP A 1 174 ? -0.609 9.720 -11.928 1.00 81.50 174 ASP A O 1
ATOM 1336 N N . ASP A 1 175 ? 0.897 10.052 -13.548 1.00 76.25 175 ASP A N 1
ATOM 1337 C CA . ASP A 1 175 ? 2.081 9.851 -12.703 1.00 76.25 175 ASP A CA 1
ATOM 1338 C C . ASP A 1 175 ? 2.157 10.834 -11.528 1.00 76.25 175 ASP A C 1
ATOM 1340 O O . ASP A 1 175 ? 2.610 10.455 -10.449 1.00 76.25 175 ASP A O 1
ATOM 1344 N N . GLY A 1 176 ? 1.715 12.081 -11.720 1.00 77.25 176 GLY A N 1
ATOM 1345 C CA . GLY A 1 176 ? 1.751 13.113 -10.686 1.00 77.25 176 GLY A CA 1
ATOM 1346 C C . GLY A 1 176 ? 0.750 12.819 -9.573 1.00 77.25 176 GLY A C 1
ATOM 1347 O O . GLY A 1 176 ? 1.107 12.836 -8.396 1.00 77.25 176 GLY A O 1
ATOM 1348 N N . ALA A 1 177 ? -0.481 12.466 -9.943 1.00 77.81 177 ALA A N 1
ATOM 1349 C CA . ALA A 1 177 ? -1.520 12.059 -9.002 1.00 77.81 177 ALA A CA 1
ATOM 1350 C C . ALA A 1 177 ? -1.202 10.715 -8.322 1.00 77.81 177 ALA A C 1
ATOM 1352 O O . ALA A 1 177 ? -1.520 10.527 -7.151 1.00 77.81 177 ALA A O 1
ATOM 1353 N N . ALA A 1 178 ? -0.535 9.786 -9.014 1.00 82.12 178 ALA A N 1
ATOM 1354 C CA . ALA A 1 178 ? -0.085 8.523 -8.429 1.00 82.12 178 ALA A CA 1
ATOM 1355 C C . ALA A 1 178 ? 1.227 8.649 -7.625 1.00 82.12 178 ALA A C 1
ATOM 1357 O O . ALA A 1 178 ? 1.659 7.678 -6.997 1.00 82.12 178 ALA A O 1
ATOM 1358 N N . ALA A 1 179 ? 1.885 9.813 -7.612 1.00 80.00 179 ALA A N 1
ATOM 1359 C CA . ALA A 1 179 ? 3.136 9.995 -6.876 1.00 80.00 179 ALA A CA 1
ATOM 1360 C C . ALA A 1 179 ? 2.943 9.854 -5.358 1.00 80.00 179 ALA A C 1
ATOM 1362 O O . ALA A 1 179 ? 3.845 9.381 -4.669 1.00 80.00 179 ALA A O 1
ATOM 1363 N N . SER A 1 180 ? 1.762 10.215 -4.846 1.00 82.06 180 SER A N 1
ATOM 1364 C CA . SER A 1 180 ? 1.408 10.143 -3.428 1.00 82.06 180 SER A CA 1
ATOM 1365 C C . SER A 1 180 ? -0.025 9.623 -3.260 1.00 82.06 180 SER A C 1
ATOM 1367 O O . SER A 1 180 ? -0.934 10.147 -3.905 1.00 82.06 180 SER A O 1
ATOM 1369 N N . PRO A 1 181 ? -0.282 8.662 -2.355 1.00 82.88 181 PRO A N 1
ATOM 1370 C CA . PRO A 1 181 ? -1.635 8.209 -2.052 1.00 82.88 181 PRO A CA 1
ATOM 1371 C C . PRO A 1 181 ? -2.513 9.323 -1.457 1.00 82.88 181 PRO A C 1
ATOM 1373 O O . PRO A 1 181 ? -3.733 9.246 -1.577 1.00 82.88 181 PRO A O 1
ATOM 1376 N N . LEU A 1 182 ? -1.940 10.397 -0.888 1.00 76.56 182 LEU A N 1
ATOM 1377 C CA . LEU A 1 182 ? -2.726 11.556 -0.425 1.00 76.56 182 LEU A CA 1
ATOM 1378 C C . LEU A 1 182 ? -3.530 12.207 -1.549 1.00 76.56 182 LEU A C 1
ATOM 1380 O O . LEU A 1 182 ? -4.647 12.654 -1.317 1.00 76.56 182 LEU A O 1
ATOM 1384 N N . SER A 1 183 ? -2.998 12.225 -2.772 1.00 76.06 183 SER A N 1
ATOM 1385 C CA . SER A 1 183 ? -3.708 12.766 -3.934 1.00 76.06 183 SER A CA 1
ATOM 1386 C C . SER A 1 183 ? -4.931 11.925 -4.309 1.00 76.06 183 SER A C 1
ATOM 1388 O O . SER A 1 183 ? -5.867 12.438 -4.917 1.00 76.06 183 SER A O 1
ATOM 1390 N N . LEU A 1 184 ? -4.943 10.644 -3.929 1.00 75.94 184 LEU A N 1
ATOM 1391 C CA . LEU A 1 184 ? -6.077 9.746 -4.137 1.00 75.94 184 LEU A CA 1
ATOM 1392 C C . LEU A 1 184 ? -7.093 9.853 -3.005 1.00 75.94 184 LEU A C 1
ATOM 1394 O O . LEU A 1 184 ? -8.288 9.655 -3.226 1.00 75.94 184 LEU A O 1
ATOM 1398 N N . VAL A 1 185 ? -6.642 10.185 -1.794 1.00 71.06 185 VAL A N 1
ATOM 1399 C CA . VAL A 1 185 ? -7.517 10.270 -0.629 1.00 71.06 185 VAL A CA 1
ATOM 1400 C C . VAL A 1 185 ? -7.802 11.701 -0.203 1.00 71.06 185 VAL A C 1
ATOM 1402 O O . VAL A 1 185 ? -7.365 12.179 0.839 1.00 71.06 185 VAL A O 1
ATOM 1405 N N . ILE A 1 186 ? -8.620 12.352 -1.021 1.00 66.50 186 ILE A N 1
ATOM 1406 C CA . ILE A 1 186 ? -9.043 13.744 -0.837 1.00 66.50 186 ILE A CA 1
ATOM 1407 C C . ILE A 1 186 ? -9.991 13.903 0.372 1.00 66.50 186 ILE A C 1
ATOM 1409 O O . ILE A 1 186 ? -10.058 14.970 0.971 1.00 66.50 186 ILE A O 1
ATOM 1413 N N . ASP A 1 187 ? -10.721 12.846 0.751 1.00 71.25 187 ASP A N 1
ATOM 1414 C CA . ASP A 1 187 ? -11.662 12.849 1.880 1.00 71.25 187 ASP A CA 1
ATOM 1415 C C . ASP A 1 187 ? -11.103 12.041 3.060 1.00 71.25 187 ASP A C 1
ATOM 1417 O O . ASP A 1 187 ? -11.133 10.807 3.075 1.00 71.25 187 ASP A O 1
ATOM 1421 N N . THR A 1 188 ? -10.605 12.753 4.068 1.00 69.81 188 THR A N 1
ATOM 1422 C CA . THR A 1 188 ? -9.963 12.179 5.261 1.00 69.81 188 THR A CA 1
ATOM 1423 C C . THR A 1 188 ? -10.917 11.323 6.085 1.00 69.81 188 THR A C 1
ATOM 1425 O O . THR A 1 188 ? -10.475 10.388 6.748 1.00 69.81 188 THR A O 1
ATOM 1428 N N . ALA A 1 189 ? -12.227 11.583 6.003 1.00 73.12 189 ALA A N 1
ATOM 1429 C CA . ALA A 1 189 ? -13.244 10.795 6.694 1.00 73.12 189 ALA A CA 1
ATOM 1430 C C . ALA A 1 189 ? -13.372 9.369 6.129 1.00 73.12 189 ALA A C 1
ATOM 1432 O O . ALA A 1 189 ? -14.026 8.522 6.739 1.00 73.12 189 ALA A O 1
ATOM 1433 N N . ARG A 1 190 ? -12.759 9.097 4.969 1.00 78.75 190 ARG A N 1
ATOM 1434 C CA . ARG A 1 190 ? -12.754 7.781 4.317 1.00 78.75 190 ARG A CA 1
ATOM 1435 C C . ARG A 1 190 ? -11.482 6.978 4.558 1.00 78.75 190 ARG A C 1
ATOM 1437 O O . ARG A 1 190 ? -11.403 5.856 4.063 1.00 78.75 190 ARG A O 1
ATOM 1444 N N . VAL A 1 191 ? -10.511 7.530 5.286 1.00 87.50 191 VAL A N 1
ATOM 1445 C CA . VAL A 1 191 ? -9.298 6.805 5.682 1.00 87.50 191 VAL A CA 1
ATOM 1446 C C . VAL A 1 191 ? -9.443 6.326 7.105 1.00 87.50 191 VAL A C 1
ATOM 1448 O O . VAL A 1 191 ? -9.684 7.105 8.025 1.00 87.50 191 VAL A O 1
ATOM 1451 N N . GLU A 1 192 ? -9.232 5.034 7.281 1.00 91.94 192 GLU A N 1
ATOM 1452 C CA . GLU A 1 192 ? -9.192 4.391 8.581 1.00 91.94 192 GLU A CA 1
ATOM 1453 C C . GLU A 1 192 ? -7.764 4.496 9.144 1.00 91.94 192 GLU A C 1
ATOM 1455 O O . GLU A 1 192 ? -6.835 3.918 8.572 1.00 91.94 192 GLU A O 1
ATOM 1460 N N . PRO A 1 193 ? -7.536 5.231 10.246 1.00 91.44 193 PRO A N 1
ATOM 1461 C CA . PRO A 1 193 ? -6.234 5.220 10.892 1.00 91.44 193 PRO A CA 1
ATOM 1462 C C . PRO A 1 193 ? -6.035 3.869 11.590 1.00 91.44 193 PRO A C 1
ATOM 1464 O O . PRO A 1 193 ? -6.751 3.517 12.528 1.00 91.44 193 PRO A O 1
ATOM 1467 N N . LEU A 1 194 ? -5.071 3.087 11.113 1.00 93.38 194 LEU A N 1
ATOM 1468 C CA . LEU A 1 194 ? -4.738 1.779 11.671 1.00 93.38 194 LEU A CA 1
ATOM 1469 C C . LEU A 1 194 ? -3.718 1.919 12.812 1.00 93.38 194 LEU A C 1
ATOM 1471 O O . LEU A 1 194 ? -3.215 3.013 13.092 1.00 93.38 194 LEU A O 1
ATOM 1475 N N . ALA A 1 195 ? -3.433 0.813 13.508 1.00 91.00 195 ALA A N 1
ATOM 1476 C CA . ALA A 1 195 ? -2.515 0.780 14.649 1.00 91.00 195 ALA A CA 1
ATOM 1477 C C . ALA A 1 195 ? -2.882 1.756 15.784 1.00 91.00 195 ALA A C 1
ATOM 1479 O O . ALA A 1 195 ? -2.005 2.228 16.503 1.00 91.00 195 ALA A O 1
ATOM 1480 N N . SER A 1 196 ? -4.168 2.097 15.931 1.00 88.00 196 SER A N 1
ATOM 1481 C CA . SER A 1 196 ? -4.654 3.060 16.931 1.00 88.00 196 SER A CA 1
ATOM 1482 C C . SER A 1 196 ? -3.889 4.392 16.909 1.00 88.00 196 SER A C 1
ATOM 1484 O O . SER A 1 196 ? -3.653 4.991 17.958 1.00 88.00 196 SER A O 1
ATOM 1486 N N . CYS A 1 197 ? -3.462 4.833 15.719 1.00 85.38 197 CYS A N 1
ATOM 1487 C CA . CYS A 1 197 ? -2.710 6.078 15.525 1.00 85.38 197 CYS A CA 1
ATOM 1488 C C . CYS A 1 197 ? -1.373 6.101 16.299 1.00 85.38 197 CYS A C 1
ATOM 1490 O O . CYS A 1 197 ? -0.861 7.160 16.678 1.00 85.38 197 CYS A O 1
ATOM 1492 N N . ALA A 1 198 ? -0.808 4.914 16.551 1.00 81.75 198 ALA A N 1
ATOM 1493 C CA . ALA A 1 198 ? 0.468 4.758 17.226 1.00 81.75 198 ALA A CA 1
ATOM 1494 C C . ALA A 1 198 ? 1.594 5.449 16.449 1.00 81.75 198 ALA A C 1
ATOM 1496 O O . ALA A 1 198 ? 1.686 5.375 15.226 1.00 81.75 198 ALA A O 1
ATOM 1497 N N . GLN A 1 199 ? 2.514 6.057 17.192 1.00 82.38 199 GLN A N 1
ATOM 1498 C CA . GLN A 1 199 ? 3.688 6.740 16.648 1.00 82.38 199 GLN A CA 1
ATOM 1499 C C . GLN A 1 199 ? 4.879 5.775 16.510 1.00 82.38 199 GLN A C 1
ATOM 1501 O O . GLN A 1 199 ? 6.021 6.111 16.809 1.00 82.38 199 GLN A O 1
ATOM 1506 N N . THR A 1 200 ? 4.618 4.526 16.120 1.00 89.56 200 THR A N 1
ATOM 1507 C CA . THR A 1 200 ? 5.651 3.498 15.934 1.00 89.56 200 THR A CA 1
ATOM 1508 C C . THR A 1 200 ? 5.569 2.963 14.519 1.00 89.56 200 THR A C 1
ATOM 1510 O O . THR A 1 200 ? 4.548 2.405 14.138 1.00 89.56 200 THR A O 1
ATOM 1513 N N . ALA A 1 201 ? 6.652 3.110 13.756 1.00 91.62 201 ALA A N 1
ATOM 1514 C CA . ALA A 1 201 ? 6.711 2.654 12.374 1.00 91.62 201 ALA A CA 1
ATOM 1515 C C . ALA A 1 201 ? 6.406 1.147 12.242 1.00 91.62 201 ALA A C 1
ATOM 1517 O O . ALA A 1 201 ? 6.932 0.313 12.992 1.00 91.62 201 ALA A O 1
ATOM 1518 N N . LEU A 1 202 ? 5.564 0.820 11.260 1.00 94.94 202 LEU A N 1
ATOM 1519 C CA . LEU A 1 202 ? 5.247 -0.542 10.815 1.00 94.94 202 LEU A CA 1
ATOM 1520 C C . LEU A 1 202 ? 5.918 -0.889 9.479 1.00 94.94 202 LEU A C 1
ATOM 1522 O O . LEU A 1 202 ? 6.122 -2.061 9.167 1.00 94.94 202 LEU A O 1
ATOM 1526 N N . ALA A 1 203 ? 6.326 0.125 8.724 1.00 94.38 203 ALA A N 1
ATOM 1527 C CA . ALA A 1 203 ? 7.203 -0.015 7.575 1.00 94.38 203 ALA A CA 1
ATOM 1528 C C . ALA A 1 203 ? 8.239 1.109 7.563 1.00 94.38 203 ALA A C 1
ATOM 1530 O O . ALA A 1 203 ? 8.036 2.158 8.177 1.00 94.38 203 ALA A O 1
ATOM 1531 N N . TRP A 1 204 ? 9.322 0.898 6.824 1.00 91.88 204 TRP A N 1
ATOM 1532 C CA . TRP A 1 204 ? 10.244 1.949 6.428 1.00 91.88 204 TRP A CA 1
ATOM 1533 C C . TRP A 1 204 ? 10.343 2.000 4.911 1.00 91.88 204 TRP A C 1
ATOM 1535 O O . TRP A 1 204 ? 10.622 0.980 4.275 1.00 91.88 204 TRP A O 1
ATOM 1545 N N . SER A 1 205 ? 10.114 3.187 4.360 1.00 87.69 205 SER A N 1
ATOM 1546 C CA . SER A 1 205 ? 10.337 3.501 2.951 1.00 87.69 205 SER A CA 1
ATOM 1547 C C . SER A 1 205 ? 11.674 4.216 2.807 1.00 87.69 205 SER A C 1
ATOM 1549 O O . SER A 1 205 ? 12.025 5.045 3.651 1.00 87.69 205 SER A O 1
ATOM 1551 N N . HIS A 1 206 ? 12.418 3.893 1.753 1.00 80.69 206 HIS A N 1
ATOM 1552 C CA . HIS A 1 206 ? 13.713 4.502 1.493 1.00 80.69 206 HIS A CA 1
ATOM 1553 C C . HIS A 1 206 ? 13.668 5.346 0.215 1.00 80.69 206 HIS A C 1
ATOM 1555 O O . HIS A 1 206 ? 13.645 4.811 -0.897 1.00 80.69 206 HIS A O 1
ATOM 1561 N N . ARG A 1 207 ? 13.689 6.672 0.391 1.00 72.81 207 ARG A N 1
ATOM 1562 C CA . ARG A 1 207 ? 13.801 7.678 -0.667 1.00 72.81 207 ARG A CA 1
ATOM 1563 C C . ARG A 1 207 ? 15.258 7.780 -1.091 1.00 72.81 207 ARG A C 1
ATOM 1565 O O . ARG A 1 207 ? 16.057 8.471 -0.469 1.00 72.81 207 ARG A O 1
ATOM 1572 N N . SER A 1 208 ? 15.621 7.052 -2.132 1.00 60.94 208 SER A N 1
ATOM 1573 C CA . SER A 1 208 ? 16.913 7.232 -2.782 1.00 60.94 208 SER A CA 1
ATOM 1574 C C . SER A 1 208 ? 16.702 7.249 -4.279 1.00 60.94 208 SER A C 1
ATOM 1576 O O . SER A 1 208 ? 16.262 6.264 -4.866 1.00 60.94 208 SER A O 1
ATOM 1578 N N . ASP A 1 209 ? 17.064 8.380 -4.875 1.00 50.50 209 ASP A N 1
ATOM 1579 C CA . ASP A 1 209 ? 17.174 8.554 -6.323 1.00 50.50 209 ASP A CA 1
ATOM 1580 C C . ASP A 1 209 ? 18.457 7.894 -6.880 1.00 50.50 209 ASP A C 1
ATOM 1582 O O . ASP A 1 209 ? 18.721 7.923 -8.081 1.00 50.50 209 ASP A O 1
ATOM 1586 N N . SER A 1 210 ? 19.286 7.287 -6.020 1.00 45.66 210 SER A N 1
ATOM 1587 C CA . SER A 1 210 ? 20.688 6.962 -6.311 1.00 45.66 210 SER A CA 1
ATOM 1588 C C . SER A 1 210 ? 20.981 5.506 -6.695 1.00 45.66 210 SER A C 1
ATOM 1590 O O . SER A 1 210 ? 22.142 5.163 -6.919 1.00 45.66 210 SER A O 1
ATOM 1592 N N . PHE A 1 211 ? 19.981 4.639 -6.882 1.00 47.47 211 PHE A N 1
ATOM 1593 C CA . PHE A 1 211 ? 20.259 3.248 -7.285 1.00 47.47 211 PHE A CA 1
ATOM 1594 C C . PHE A 1 211 ? 20.444 3.023 -8.793 1.00 47.47 211 PHE A C 1
ATOM 1596 O O . PHE A 1 211 ? 20.820 1.923 -9.197 1.00 47.47 211 PHE A O 1
ATOM 1603 N N . HIS A 1 212 ? 20.278 4.047 -9.634 1.00 45.66 212 HIS A N 1
ATOM 1604 C CA . HIS A 1 212 ? 20.480 3.894 -11.081 1.00 45.66 212 HIS A CA 1
ATOM 1605 C C . HIS A 1 212 ? 21.954 3.905 -11.527 1.00 45.66 212 HIS A C 1
ATOM 1607 O O . HIS A 1 212 ? 22.235 3.548 -12.668 1.00 45.66 212 HIS A O 1
ATOM 1613 N N . GLU A 1 213 ? 22.907 4.234 -10.645 1.00 43.38 213 GLU A N 1
ATOM 1614 C CA . GLU A 1 213 ? 24.339 4.287 -10.985 1.00 43.38 213 GLU A CA 1
ATOM 1615 C C . GLU A 1 213 ? 25.241 3.462 -10.053 1.00 43.38 213 GLU A C 1
ATOM 1617 O O . GLU A 1 213 ? 26.406 3.795 -9.819 1.00 43.38 213 GLU A O 1
ATOM 1622 N N . VAL A 1 214 ? 24.765 2.312 -9.564 1.00 48.72 214 VAL A N 1
ATOM 1623 C CA . VAL A 1 214 ? 25.693 1.321 -8.998 1.00 48.72 214 VAL A CA 1
ATOM 1624 C C . VAL A 1 214 ? 26.490 0.701 -10.149 1.00 48.72 214 VAL A C 1
ATOM 1626 O O . VAL A 1 214 ? 26.127 -0.335 -10.706 1.00 48.72 214 VAL A O 1
ATOM 1629 N N . LYS A 1 215 ? 27.607 1.338 -10.523 1.00 48.94 215 LYS A N 1
ATOM 1630 C CA . LYS A 1 215 ? 28.661 0.693 -11.313 1.00 48.94 215 LYS A CA 1
ATOM 1631 C C . LYS A 1 215 ? 29.156 -0.487 -10.489 1.00 48.94 215 LYS A C 1
ATOM 1633 O O . LYS A 1 215 ? 29.923 -0.308 -9.546 1.00 48.94 215 LYS A O 1
ATOM 1638 N N . PHE A 1 216 ? 28.680 -1.688 -10.818 1.00 50.59 216 PHE A N 1
ATOM 1639 C CA . PHE A 1 216 ? 29.223 -2.921 -10.261 1.00 50.59 216 PHE A CA 1
ATOM 1640 C C . PHE A 1 216 ? 30.752 -2.841 -10.353 1.00 50.59 216 PHE A C 1
ATOM 1642 O O . PHE A 1 216 ? 31.264 -2.524 -11.433 1.00 50.59 216 PHE A O 1
ATOM 1649 N N . PRO A 1 217 ? 31.503 -3.092 -9.267 1.00 57.25 217 PRO A N 1
ATOM 1650 C CA . PRO A 1 217 ? 32.951 -3.064 -9.333 1.00 57.25 217 PRO A CA 1
ATOM 1651 C C . PRO A 1 217 ? 33.411 -4.268 -10.159 1.00 57.25 217 PRO A C 1
ATOM 1653 O O . PRO A 1 217 ? 33.693 -5.346 -9.642 1.00 57.25 217 PRO A O 1
ATOM 1656 N N . HIS A 1 218 ? 33.483 -4.092 -11.479 1.00 55.41 218 HIS A N 1
ATOM 1657 C CA . HIS A 1 218 ? 34.007 -5.089 -12.414 1.00 55.41 218 HIS A CA 1
ATOM 1658 C C . HIS A 1 218 ? 35.474 -5.453 -12.110 1.00 55.41 218 HIS A C 1
ATOM 1660 O O . HIS A 1 218 ? 35.970 -6.464 -12.605 1.00 55.41 218 HIS A O 1
ATOM 1666 N N . GLU A 1 219 ? 36.135 -4.659 -11.264 1.00 55.28 219 GLU A N 1
ATOM 1667 C CA . GLU A 1 219 ? 37.501 -4.833 -10.771 1.00 55.28 219 GLU A CA 1
ATOM 1668 C C . GLU A 1 219 ? 37.607 -5.727 -9.521 1.00 55.28 219 GLU A C 1
ATOM 1670 O O . GLU A 1 219 ? 38.710 -6.067 -9.110 1.00 55.28 219 GLU A O 1
ATOM 1675 N N . TRP A 1 220 ? 36.496 -6.188 -8.930 1.00 58.94 220 TRP A N 1
ATOM 1676 C CA . TRP A 1 220 ? 36.510 -7.169 -7.824 1.00 58.94 220 TRP A CA 1
ATOM 1677 C C . TRP A 1 220 ? 36.574 -8.622 -8.324 1.00 58.94 220 TRP A C 1
ATOM 1679 O O . TRP A 1 220 ? 36.080 -9.553 -7.685 1.00 58.94 220 TRP A O 1
ATOM 1689 N N . LYS A 1 221 ? 37.188 -8.837 -9.490 1.00 60.19 221 LYS A N 1
ATOM 1690 C CA . LYS A 1 221 ? 37.583 -10.169 -9.947 1.00 60.19 221 LYS A CA 1
ATOM 1691 C C . LYS A 1 221 ? 38.916 -10.510 -9.297 1.00 60.19 221 LYS A C 1
ATOM 1693 O O . LYS A 1 221 ? 39.960 -10.023 -9.712 1.00 60.19 221 LYS A O 1
ATOM 1698 N N . ILE A 1 222 ? 38.873 -11.341 -8.263 1.00 67.81 222 ILE A N 1
ATOM 1699 C CA . ILE A 1 222 ? 40.078 -11.973 -7.730 1.00 67.81 222 ILE A CA 1
ATOM 1700 C C . ILE A 1 222 ? 40.392 -13.143 -8.661 1.00 67.81 222 ILE A C 1
ATOM 1702 O O . ILE A 1 222 ? 39.650 -14.128 -8.678 1.00 67.81 222 ILE A O 1
ATOM 1706 N N . ASP A 1 223 ? 41.458 -13.029 -9.453 1.00 70.31 223 ASP A N 1
ATOM 1707 C CA . ASP A 1 223 ? 41.945 -14.163 -10.233 1.00 70.31 223 ASP A CA 1
ATOM 1708 C C . ASP A 1 223 ? 42.326 -15.298 -9.270 1.00 70.31 223 ASP A C 1
ATOM 1710 O O . ASP A 1 223 ? 43.046 -15.062 -8.290 1.00 70.31 223 ASP A O 1
ATOM 1714 N N . PRO A 1 224 ? 41.840 -16.532 -9.492 1.00 67.94 224 PRO A N 1
ATOM 1715 C CA . PRO A 1 224 ? 42.207 -17.644 -8.636 1.00 67.94 224 PRO A CA 1
ATOM 1716 C C . PRO A 1 224 ? 43.730 -17.841 -8.703 1.00 67.94 224 PRO A C 1
ATOM 1718 O O . PRO A 1 224 ? 44.300 -17.821 -9.799 1.00 67.94 224 PRO A O 1
ATOM 1721 N N . PRO A 1 225 ? 44.416 -18.038 -7.562 1.00 64.00 225 PRO A N 1
ATOM 1722 C CA . PRO A 1 225 ? 45.853 -18.249 -7.576 1.00 64.00 225 PRO A CA 1
ATOM 1723 C C . PRO A 1 225 ? 46.169 -19.501 -8.396 1.00 64.00 225 PRO A C 1
ATOM 1725 O O . PRO A 1 225 ? 45.568 -20.560 -8.200 1.00 64.00 225 PRO A O 1
ATOM 1728 N N . LEU A 1 226 ? 47.126 -19.381 -9.316 1.00 59.25 226 LEU A N 1
ATOM 1729 C CA . LEU A 1 226 ? 47.654 -20.513 -10.066 1.00 59.25 226 LEU A CA 1
ATOM 1730 C C . LEU A 1 226 ? 48.355 -21.456 -9.083 1.00 59.25 226 LEU A C 1
ATOM 1732 O O . LEU A 1 226 ? 49.492 -21.223 -8.679 1.00 59.25 226 LEU A O 1
ATOM 1736 N N . VAL A 1 227 ? 47.665 -22.519 -8.673 1.00 54.97 227 VAL A N 1
ATOM 1737 C CA . VAL A 1 227 ? 48.260 -23.583 -7.864 1.00 54.97 227 VAL A CA 1
ATOM 1738 C C . VAL A 1 227 ? 49.178 -24.400 -8.770 1.00 54.97 227 VAL A C 1
ATOM 1740 O O . VAL A 1 227 ? 48.752 -25.336 -9.446 1.00 54.97 227 VAL A O 1
ATOM 1743 N N . THR A 1 228 ? 50.462 -24.053 -8.798 1.00 52.75 228 THR A N 1
ATOM 1744 C CA . THR A 1 228 ? 51.502 -24.917 -9.358 1.00 52.75 228 THR A CA 1
ATOM 1745 C C . THR A 1 228 ? 51.718 -26.079 -8.398 1.00 52.75 228 THR A C 1
ATOM 1747 O O . THR A 1 228 ? 52.446 -25.976 -7.411 1.00 52.75 228 THR A O 1
ATOM 1750 N N . ILE A 1 229 ? 51.081 -27.215 -8.679 1.00 52.50 229 ILE A N 1
ATOM 1751 C CA . ILE A 1 229 ? 51.447 -28.480 -8.041 1.00 52.50 229 ILE A CA 1
ATOM 1752 C C . ILE A 1 229 ? 52.832 -28.846 -8.581 1.00 52.50 229 ILE A C 1
ATOM 1754 O O . ILE A 1 229 ? 52.966 -29.400 -9.674 1.00 52.50 229 ILE A O 1
ATOM 1758 N N . ALA A 1 230 ? 53.882 -28.494 -7.836 1.00 48.66 230 ALA A N 1
ATOM 1759 C CA . ALA A 1 230 ? 55.223 -28.985 -8.102 1.00 48.66 230 ALA A CA 1
ATOM 1760 C C . ALA A 1 230 ? 55.200 -30.508 -7.933 1.00 48.66 230 ALA A C 1
ATOM 1762 O O . ALA A 1 230 ? 55.190 -31.037 -6.823 1.00 48.66 230 ALA A O 1
ATOM 1763 N N . SER A 1 231 ? 55.147 -31.215 -9.058 1.00 44.03 231 SER A N 1
ATOM 1764 C CA . SER A 1 231 ? 55.318 -32.659 -9.096 1.00 44.03 231 SER A CA 1
ATOM 1765 C C . SER A 1 231 ? 56.752 -32.943 -8.657 1.00 44.03 231 SER A C 1
ATOM 1767 O O . SER A 1 231 ? 57.683 -32.754 -9.437 1.00 44.03 231 SER A O 1
ATOM 1769 N N . GLN A 1 232 ? 56.960 -33.343 -7.401 1.00 46.66 232 GLN A N 1
ATOM 1770 C CA . GLN A 1 232 ? 58.249 -33.877 -6.971 1.00 46.66 232 GLN A CA 1
ATOM 1771 C C . GLN A 1 232 ? 58.467 -35.226 -7.666 1.00 46.66 232 GLN A C 1
ATOM 1773 O O . GLN A 1 232 ? 58.167 -36.284 -7.122 1.00 46.66 232 GLN A O 1
ATOM 1778 N N . GLN A 1 233 ? 58.988 -35.197 -8.893 1.00 44.28 233 GLN A N 1
ATOM 1779 C CA . GLN A 1 233 ? 59.656 -36.359 -9.460 1.00 44.28 233 GLN A CA 1
ATOM 1780 C C . GLN A 1 233 ? 61.032 -36.460 -8.807 1.00 44.28 233 GLN A C 1
ATOM 1782 O O . GLN A 1 233 ? 61.956 -35.701 -9.093 1.00 44.28 233 GLN A O 1
ATOM 1787 N N . GLN A 1 234 ? 61.132 -37.394 -7.870 1.00 41.22 234 GLN A N 1
ATOM 1788 C CA . GLN A 1 234 ? 62.370 -37.808 -7.237 1.00 41.22 234 GLN A CA 1
ATOM 1789 C C . GLN A 1 234 ? 63.303 -38.368 -8.325 1.00 41.22 234 GLN A C 1
ATOM 1791 O O . GLN A 1 234 ? 63.023 -39.404 -8.926 1.00 41.22 234 GLN A O 1
ATOM 1796 N N . ALA A 1 235 ? 64.391 -37.658 -8.625 1.00 35.62 235 ALA A N 1
ATOM 1797 C CA . ALA A 1 235 ? 65.379 -38.095 -9.604 1.00 35.62 235 ALA A CA 1
ATOM 1798 C C . ALA A 1 235 ? 66.174 -39.289 -9.050 1.00 35.62 235 ALA A C 1
ATOM 1800 O O . ALA A 1 235 ? 67.051 -39.129 -8.199 1.00 35.62 235 ALA A O 1
ATOM 1801 N N . VAL A 1 236 ? 65.873 -40.495 -9.535 1.00 38.38 236 VAL A N 1
ATOM 1802 C CA . VAL A 1 236 ? 66.731 -41.670 -9.341 1.00 38.38 236 VAL A CA 1
ATOM 1803 C C . VAL A 1 236 ? 67.948 -41.523 -10.259 1.00 38.38 236 VAL A C 1
ATOM 1805 O O . VAL A 1 236 ? 67.824 -41.314 -11.464 1.00 38.38 236 VAL A O 1
ATOM 1808 N N . LYS A 1 237 ? 69.138 -41.577 -9.658 1.00 35.78 237 LYS A N 1
ATOM 1809 C CA . LYS A 1 237 ? 70.446 -41.422 -10.308 1.00 35.78 237 LYS A CA 1
ATOM 1810 C C . LYS A 1 237 ? 70.726 -42.625 -11.235 1.00 35.78 237 LYS A C 1
ATOM 1812 O O . LYS A 1 237 ? 70.466 -43.749 -10.812 1.00 35.78 237 LYS A O 1
ATOM 1817 N N . PRO A 1 238 ? 71.264 -42.441 -12.455 1.00 35.97 238 PRO A N 1
ATOM 1818 C CA . PRO A 1 238 ? 71.503 -43.556 -13.369 1.00 35.97 238 PRO A CA 1
ATOM 1819 C C . PRO A 1 238 ? 72.748 -44.358 -12.962 1.00 35.97 238 PRO A C 1
ATOM 1821 O O . PRO A 1 238 ? 73.830 -43.791 -12.795 1.00 35.97 238 PRO A O 1
ATOM 1824 N N . GLU A 1 239 ? 72.599 -45.678 -12.825 1.00 34.69 239 GLU A N 1
ATOM 1825 C CA . GLU A 1 239 ? 73.719 -46.619 -12.749 1.00 34.69 239 GLU A CA 1
ATOM 1826 C C . GLU A 1 239 ? 74.319 -46.884 -14.143 1.00 34.69 239 GLU A C 1
ATOM 1828 O O . GLU A 1 239 ? 73.635 -46.932 -15.166 1.00 34.69 239 GLU A O 1
ATOM 1833 N N . THR A 1 240 ? 75.641 -47.015 -14.150 1.00 35.44 240 THR A N 1
ATOM 1834 C CA . THR A 1 240 ? 76.585 -47.204 -15.264 1.00 35.44 240 THR A CA 1
ATOM 1835 C C . THR A 1 240 ? 76.278 -48.464 -16.108 1.00 35.44 240 THR A C 1
ATOM 1837 O O . THR A 1 240 ? 75.793 -49.454 -15.562 1.00 35.44 240 THR A O 1
ATOM 1840 N N . PRO A 1 241 ? 76.573 -48.500 -17.429 1.00 37.75 241 PRO A N 1
ATOM 1841 C CA . PRO A 1 241 ? 75.991 -49.492 -18.335 1.00 37.75 241 PRO A CA 1
ATOM 1842 C C . PRO A 1 241 ? 76.704 -50.850 -18.281 1.00 37.75 241 PRO A C 1
ATOM 1844 O O . PRO A 1 241 ? 77.934 -50.924 -18.354 1.00 37.75 241 PRO A O 1
ATOM 1847 N N . LEU A 1 242 ? 75.928 -51.940 -18.234 1.00 32.44 242 LEU A N 1
ATOM 1848 C CA . LEU A 1 242 ? 76.444 -53.305 -18.355 1.00 32.44 242 LEU A CA 1
ATOM 1849 C C . LEU A 1 242 ? 76.348 -53.815 -19.803 1.00 32.44 242 LEU A C 1
ATOM 1851 O O . LEU A 1 242 ? 75.368 -53.607 -20.515 1.00 32.44 242 LEU A O 1
ATOM 1855 N N . LYS A 1 243 ? 77.437 -54.461 -20.219 1.00 33.19 243 LYS A N 1
ATOM 1856 C CA . LYS A 1 243 ? 77.797 -54.911 -21.566 1.00 33.19 243 LYS A CA 1
ATOM 1857 C C . LYS A 1 243 ? 76.730 -55.759 -22.270 1.00 33.19 243 LYS A C 1
ATOM 1859 O O . LYS A 1 243 ? 76.153 -56.679 -21.704 1.00 33.19 243 LYS A O 1
ATOM 1864 N N . AR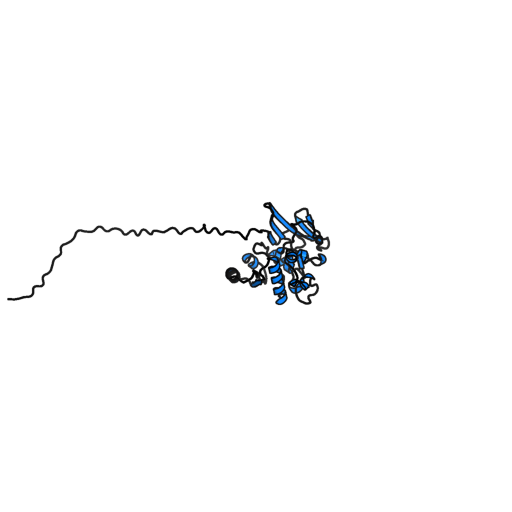G A 1 244 ? 76.596 -55.496 -23.573 1.00 30.53 244 ARG A N 1
ATOM 1865 C CA . ARG A 1 244 ? 75.911 -56.319 -24.575 1.00 30.53 244 ARG A CA 1
ATOM 1866 C C . ARG A 1 244 ? 76.675 -57.635 -24.762 1.00 30.53 244 ARG A C 1
ATOM 1868 O O . ARG A 1 244 ? 77.796 -57.610 -25.265 1.00 30.53 244 ARG A O 1
ATOM 1875 N N . THR A 1 245 ? 76.062 -58.760 -24.403 1.00 31.09 245 THR A N 1
ATOM 1876 C CA . THR A 1 245 ? 76.545 -60.096 -24.781 1.00 31.09 245 THR A CA 1
ATOM 1877 C C . THR A 1 245 ? 75.590 -60.679 -25.813 1.00 31.09 245 THR A C 1
ATOM 1879 O O . THR A 1 245 ? 74.444 -60.999 -25.514 1.00 31.09 245 THR A O 1
ATOM 1882 N N . THR A 1 246 ? 76.071 -60.759 -27.049 1.00 30.48 246 THR A N 1
ATOM 1883 C CA . THR A 1 246 ? 75.424 -61.420 -28.183 1.00 30.48 246 THR A CA 1
ATOM 1884 C C . THR A 1 246 ? 75.560 -62.932 -28.006 1.00 30.48 246 THR A C 1
ATOM 1886 O O . THR A 1 246 ? 76.682 -63.427 -27.913 1.00 30.48 246 THR A O 1
ATOM 1889 N N . LEU A 1 247 ? 74.447 -63.667 -27.967 1.00 31.67 247 LEU A N 1
ATOM 1890 C CA . LEU A 1 247 ? 74.460 -65.121 -28.137 1.00 31.67 247 LEU A CA 1
ATOM 1891 C C . LEU A 1 247 ? 74.303 -65.445 -29.625 1.00 31.67 247 LEU A C 1
ATOM 1893 O O . LEU A 1 247 ? 73.400 -64.943 -30.292 1.00 31.67 247 LEU A O 1
ATOM 1897 N N . LEU A 1 248 ? 75.262 -66.229 -30.120 1.00 31.38 248 LEU A N 1
ATOM 1898 C CA . LEU A 1 248 ? 75.378 -66.721 -31.485 1.00 31.38 248 LEU A CA 1
ATOM 1899 C C . LEU A 1 248 ? 74.253 -67.707 -31.822 1.00 31.38 248 LEU A C 1
ATOM 1901 O O . LEU A 1 248 ? 74.030 -68.648 -31.068 1.00 31.38 248 LEU A O 1
ATOM 1905 N N . ASN A 1 249 ? 73.667 -67.559 -33.012 1.00 30.83 249 ASN A N 1
ATOM 1906 C CA . ASN A 1 249 ? 73.117 -68.684 -33.763 1.00 30.83 249 ASN A CA 1
ATOM 1907 C C . ASN A 1 249 ? 74.128 -69.053 -34.853 1.00 30.83 249 ASN A C 1
ATOM 1909 O O . ASN A 1 249 ? 74.366 -68.282 -35.782 1.00 30.83 249 ASN A O 1
ATOM 1913 N N . THR A 1 250 ? 74.747 -70.218 -34.701 1.00 33.41 250 THR A N 1
ATOM 1914 C CA . THR A 1 250 ? 75.494 -70.919 -35.747 1.00 33.41 250 THR A CA 1
ATOM 1915 C C . THR A 1 250 ? 74.533 -71.819 -36.516 1.00 33.41 250 THR A C 1
ATOM 1917 O O . THR A 1 250 ? 73.956 -72.722 -35.916 1.00 33.41 250 THR A O 1
ATOM 1920 N N . GLU A 1 251 ? 74.419 -71.614 -37.827 1.00 32.62 251 GLU A N 1
ATOM 1921 C CA . GLU A 1 251 ? 73.970 -72.637 -38.776 1.00 32.62 251 GLU A CA 1
ATOM 1922 C C . GLU A 1 251 ? 75.019 -72.782 -39.893 1.00 32.62 251 GLU A C 1
ATOM 1924 O O . GLU A 1 251 ? 75.329 -71.835 -40.613 1.00 32.62 251 GLU A O 1
ATOM 1929 N N . ASP A 1 252 ? 75.603 -73.982 -39.917 1.00 31.70 252 ASP A N 1
ATOM 1930 C CA . ASP A 1 252 ? 76.191 -74.788 -40.995 1.00 31.70 252 ASP A CA 1
ATOM 1931 C C . ASP A 1 252 ? 76.606 -74.175 -42.347 1.00 31.70 252 ASP A C 1
ATOM 1933 O O . ASP A 1 252 ? 75.792 -73.617 -43.084 1.00 31.70 252 ASP A O 1
ATOM 1937 N N . LYS A 1 253 ? 77.822 -74.547 -42.796 1.00 29.84 253 LYS A N 1
ATOM 1938 C CA . LYS A 1 253 ? 78.001 -75.591 -43.837 1.00 29.84 253 LYS A CA 1
ATOM 1939 C C . LYS A 1 253 ? 79.477 -75.908 -44.163 1.00 29.84 253 LYS A C 1
ATOM 1941 O O . LYS A 1 253 ? 80.184 -75.038 -44.655 1.00 29.84 253 LYS A O 1
ATOM 1946 N N . HIS A 1 254 ? 79.785 -77.207 -44.026 1.00 34.22 254 HIS A N 1
ATOM 1947 C CA . HIS A 1 254 ? 80.796 -78.044 -44.713 1.00 34.22 254 HIS A CA 1
ATOM 1948 C C . HIS A 1 254 ? 82.273 -77.905 -44.326 1.00 34.22 254 HIS A C 1
ATOM 1950 O O . HIS A 1 254 ? 82.868 -76.828 -44.521 1.00 34.22 254 HIS A O 1
#

Mean predicted aligned error: 12.47 Å

Sequence (254 aa):
MAHTLRLVDGPLTWIVVEPEHRTDAVAAVLSRSSLNFVHIAGPESSTARLRMHALREIRKQKMDGVVVFADENSILRTELFDEAQKVKSVGAVPVGVLGEDEGTSETFLQAPACDAEGKLVGYHVSEETVLPANRGDMLLSSRLEWAGFVVNAQALWEGAAGRPEWVRDIDAIDDGAAASPLSLVIDTARVEPLASCAQTALAWSHRSDSFHEVKFPHEWKIDPPLVTIASQQQAVKPETPLKRTTLLNTEDKH

Radius of gyration: 33.03 Å; Cα contacts (8 Å, |Δi|>4): 396; chains: 1; bounding box: 101×102×65 Å

InterPro domains:
  IPR005027 Glycosyl transferase, family 43 [PF03360] (1-207)
  IPR005027 Glycosyl transferase, family 43 [PTHR10896] (1-226)
  IPR029044 Nucleotide-diphospho-sugar transferases [G3DSA:3.90.550.10] (1-219)
  IPR029044 Nucleotide-diphospho-sugar transferases [SSF53448] (1-225)

Solvent-accessible surface area (backbone atoms only — not comparable to full-atom values): 15545 Å² total; per-residue (Å²): 94,62,74,60,63,72,68,44,90,71,95,63,74,49,74,46,69,33,58,61,49,77,50,72,69,58,52,55,51,52,74,68,49,84,58,50,67,46,83,41,56,30,65,82,62,56,70,37,46,38,52,49,47,49,53,52,51,39,33,74,70,63,46,79,58,66,46,75,48,73,60,89,76,34,48,70,44,62,66,38,58,65,43,48,68,72,45,80,40,33,25,31,39,20,20,29,41,38,34,60,56,98,87,41,78,44,73,42,44,40,19,35,30,58,49,97,85,59,47,41,61,26,33,33,48,47,101,82,41,76,44,54,66,83,61,94,83,78,63,102,80,71,67,50,56,55,61,23,38,33,35,22,33,56,32,54,34,88,88,36,84,84,41,55,70,52,60,77,47,51,87,72,61,48,63,76,51,42,66,20,58,56,70,58,46,71,56,4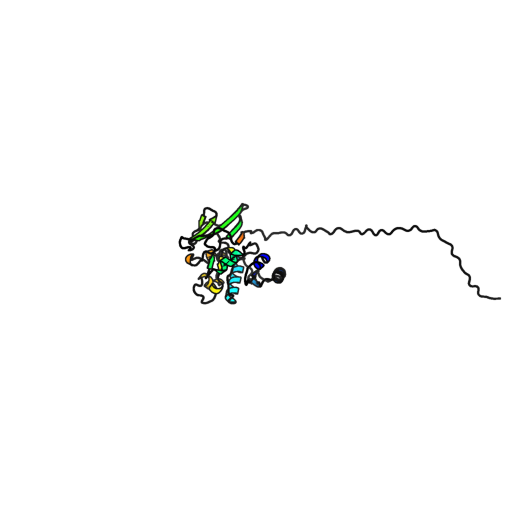8,89,63,38,43,44,34,69,84,40,39,94,56,65,33,28,35,46,64,53,66,92,66,76,87,70,72,73,72,70,80,78,75,68,76,77,78,80,84,79,77,78,77,78,83,74,79,82,79,79,86,81,83,88,80,81,90,79,84,82,84,84,87,80,87,84,137

Nearest PDB structures (foldseek):
  2c0n-assembly1_A-2  TM=4.901E-01  e=4.381E-02  Sulfolobus turreted icosahedral virus 1
  2q5c-assembly1_A  TM=5.995E-01  e=2.670E+00  Clostridium acetobutylicum ATCC 824
  1ix6-assembly1_A  TM=4.306E-01  e=1.955E+00  Escherichia coli
  1ix8-assembly1_A-2  TM=4.563E-01  e=3.645E+00  Escherichia coli
  1toe-assembly1_A  TM=4.299E-01  e=2.841E+00  Escherichia coli

pLDDT: mean 77.42, std 20.04, range [29.84, 97.12]

Secondary structure (DSSP, 8-state):
-HHHHTTSSS--EEEEEEESS--HHHHHHHHHS-SEEEEEEE-SS-HHHHHHHHHHHHHHHT--SEEE---TT-EE-THHHHHHTT-SSEEE--EEEEEEETTEEEEEEEEEEE-TTS-EEEEEETTTEEEETT--SS-TT-PPPGGGEEEEGGGGSTT-TT--HHHHTTTT--TTGGG-GGGT---GGG-EE-GGG-SS-SEEEEE-SGGGG----TT---PPP----------PPPPPPPP--PPP------

Organism: Oryza brachyantha (NCBI:txid4533)